Protein AF-A0A6N1CKJ4-F1 (afdb_monomer)

Secondary structure (DSSP, 8-state):
----------SSHHHHHHHHHHHHHHHHHHHHHHHHHHHHHHHHH--EEEEEEEEETTEEEEEEEE-SSS-EEEEEEEEEPPSS---EEEE-S--PPEEPTTS-EE-TT-S----GGGG--TTTT-EE-TTEEEEEEEPPS-SSTTEEEEEEEEEEEEEEEESSHHHHHHHHHHHHTTSS-SSEEEEEEEETTEEEE---SSHHHHHHHHHHH-TTS-TTTS-TT---

Structure (mmCIF, N/CA/C/O backbone):
data_AF-A0A6N1CKJ4-F1
#
_entry.id   AF-A0A6N1CKJ4-F1
#
loop_
_atom_site.group_PDB
_atom_site.id
_atom_site.type_symbol
_atom_site.label_atom_id
_atom_site.label_alt_id
_atom_site.label_comp_id
_atom_site.label_asym_id
_atom_site.label_entity_id
_atom_site.label_seq_id
_atom_site.pdbx_PDB_ins_code
_atom_site.Cartn_x
_atom_site.Cartn_y
_atom_site.Cartn_z
_atom_site.occupancy
_atom_site.B_iso_or_equiv
_atom_site.auth_seq_id
_atom_site.auth_comp_id
_atom_site.auth_asym_id
_atom_site.auth_atom_id
_atom_site.pdbx_PDB_model_num
ATOM 1 N N . MET A 1 1 ? -79.076 -30.558 52.990 1.00 37.47 1 MET A N 1
ATOM 2 C CA . MET A 1 1 ? -78.045 -31.213 52.154 1.00 37.47 1 MET A CA 1
ATOM 3 C C . MET A 1 1 ? -77.074 -30.162 51.612 1.00 37.47 1 MET A C 1
ATOM 5 O O . MET A 1 1 ? -77.525 -29.159 51.093 1.00 37.47 1 MET A O 1
ATOM 9 N N . ARG A 1 2 ? -75.771 -30.426 51.802 1.00 36.91 2 ARG A N 1
ATOM 10 C CA . ARG A 1 2 ? -74.535 -29.953 51.127 1.00 36.91 2 ARG A CA 1
ATOM 11 C C . ARG A 1 2 ? -74.278 -28.457 50.821 1.00 36.91 2 ARG A C 1
ATOM 13 O O . ARG A 1 2 ? -74.837 -27.859 49.916 1.00 36.91 2 ARG A O 1
ATOM 20 N N . LYS A 1 3 ? -73.249 -27.963 51.531 1.00 43.78 3 LYS A N 1
ATOM 21 C CA . LYS A 1 3 ? -72.371 -26.809 51.266 1.00 43.78 3 LYS A CA 1
ATOM 22 C C . LYS A 1 3 ? -71.756 -26.844 49.856 1.00 43.78 3 LYS A C 1
ATOM 24 O O . LYS A 1 3 ? -71.339 -27.909 49.408 1.00 43.78 3 LYS A O 1
ATOM 29 N N . GLY A 1 4 ? -71.554 -25.672 49.251 1.00 36.12 4 GLY A N 1
ATOM 30 C CA . GLY A 1 4 ? -70.719 -25.484 48.059 1.00 36.12 4 GLY A CA 1
ATOM 31 C C . GLY A 1 4 ? -69.924 -24.181 48.135 1.00 36.12 4 GLY A C 1
ATOM 32 O O . GLY A 1 4 ? -70.404 -23.128 47.740 1.00 36.12 4 GLY A O 1
ATOM 33 N N . VAL A 1 5 ? -68.711 -24.258 48.685 1.00 44.34 5 VAL A N 1
ATOM 34 C CA . VAL A 1 5 ? -67.734 -23.163 48.779 1.00 44.34 5 VAL A CA 1
ATOM 35 C C . VAL A 1 5 ? -67.010 -23.032 47.436 1.00 44.34 5 VAL A C 1
ATOM 37 O O . VAL A 1 5 ? -66.268 -23.935 47.055 1.00 44.34 5 VAL A O 1
ATOM 40 N N . PHE A 1 6 ? -67.175 -21.909 46.731 1.00 37.00 6 PHE A N 1
ATOM 41 C CA . PHE A 1 6 ? -66.395 -21.601 45.527 1.00 37.00 6 PHE A CA 1
ATOM 42 C C . PHE A 1 6 ? -65.098 -20.878 45.919 1.00 37.00 6 PHE A C 1
ATOM 44 O O . PHE A 1 6 ? -65.078 -19.687 46.229 1.00 37.00 6 PHE A O 1
ATOM 51 N N . LYS A 1 7 ? -63.991 -21.627 45.957 1.00 40.41 7 LYS A N 1
ATOM 52 C CA . LYS A 1 7 ? -62.656 -21.131 46.315 1.00 40.41 7 LYS A CA 1
ATOM 53 C C . LYS A 1 7 ? -61.960 -20.573 45.065 1.00 40.41 7 LYS A C 1
ATOM 55 O O . LYS A 1 7 ? -61.624 -21.316 44.147 1.00 40.41 7 LYS A O 1
ATOM 60 N N . LYS A 1 8 ? -61.725 -19.258 45.049 1.00 43.59 8 LYS A N 1
ATOM 61 C CA . LYS A 1 8 ? -60.944 -18.516 44.040 1.00 43.59 8 LYS A CA 1
ATOM 62 C C . LYS A 1 8 ? -59.533 -19.125 43.905 1.00 43.59 8 LYS A C 1
ATOM 64 O O . LYS A 1 8 ? -58.724 -19.016 44.824 1.00 43.59 8 LYS A O 1
ATOM 69 N N . ARG A 1 9 ? -59.204 -19.743 42.762 1.00 42.69 9 ARG A N 1
ATOM 70 C CA . ARG A 1 9 ? -57.815 -20.070 42.369 1.00 42.69 9 ARG A CA 1
ATOM 71 C C . ARG A 1 9 ? -57.196 -18.856 41.665 1.00 42.69 9 ARG A C 1
ATOM 73 O O . ARG A 1 9 ? -57.128 -18.801 40.444 1.00 42.69 9 ARG A O 1
ATOM 80 N N . GLN A 1 10 ? -56.741 -17.872 42.436 1.00 47.56 10 GLN A N 1
ATOM 81 C CA . GLN A 1 10 ? -55.791 -16.855 41.970 1.00 47.56 10 GLN A CA 1
ATOM 82 C C . GLN A 1 10 ? -54.445 -17.159 42.631 1.00 47.56 10 GLN A C 1
ATOM 84 O O . GLN A 1 10 ? -54.348 -17.110 43.852 1.00 47.56 10 GLN A O 1
ATOM 89 N N . GLY A 1 11 ? -53.418 -17.528 41.857 1.00 43.72 11 GLY A N 1
ATOM 90 C CA . GLY A 1 11 ? -52.086 -17.728 42.449 1.00 43.72 11 GLY A CA 1
ATOM 91 C C . GLY A 1 11 ? -50.998 -18.426 41.630 1.00 43.72 11 GLY A C 1
ATOM 92 O O . GLY A 1 11 ? -49.892 -18.552 42.143 1.00 43.72 11 GLY A O 1
ATOM 93 N N . VAL A 1 12 ? -51.243 -18.882 40.393 1.00 44.25 12 VAL A N 1
ATOM 94 C CA . VAL A 1 12 ? -50.223 -19.669 39.651 1.00 44.25 12 VAL A CA 1
ATOM 95 C C . VAL A 1 12 ? -49.695 -18.974 38.387 1.00 44.25 12 VAL A C 1
ATOM 97 O O . VAL A 1 12 ? -48.539 -19.171 38.019 1.00 44.25 12 VAL A O 1
ATOM 100 N N . VAL A 1 13 ? -50.466 -18.078 37.764 1.00 43.19 13 VAL A N 1
ATOM 101 C CA . VAL A 1 13 ? -50.099 -17.481 36.461 1.00 43.19 13 VAL A CA 1
ATOM 102 C C . VAL A 1 13 ? -49.038 -16.367 36.576 1.00 43.19 13 VAL A C 1
ATOM 104 O O . VAL A 1 13 ? -48.300 -16.104 35.629 1.00 43.19 13 VAL A O 1
ATOM 107 N N . THR A 1 14 ? -48.869 -15.747 37.746 1.00 45.84 14 THR A N 1
ATOM 108 C CA . THR A 1 14 ? -47.942 -14.614 37.940 1.00 45.84 14 THR A CA 1
ATOM 109 C C . THR A 1 14 ? -46.479 -15.022 38.153 1.00 45.84 14 THR A C 1
ATOM 111 O O . THR A 1 14 ? -45.582 -14.278 37.765 1.00 45.84 14 THR A O 1
ATOM 114 N N . LYS A 1 15 ? -46.189 -16.213 38.704 1.00 40.50 15 LYS A N 1
ATOM 115 C CA . LYS A 1 15 ? -44.798 -16.643 38.984 1.00 40.50 15 LYS A CA 1
ATOM 116 C C . LYS A 1 15 ? -44.013 -17.087 37.741 1.00 40.50 15 LYS A C 1
ATOM 118 O O . LYS A 1 15 ? -42.789 -16.975 37.734 1.00 40.50 15 LYS A O 1
ATOM 123 N N . TRP A 1 16 ? -44.690 -17.558 36.692 1.00 41.09 16 TRP A N 1
ATOM 124 C CA . TRP A 1 16 ? -44.038 -18.042 35.466 1.00 41.09 16 TRP A CA 1
ATOM 125 C C . TRP A 1 16 ? -43.609 -16.902 34.530 1.00 41.09 16 TRP A C 1
ATOM 127 O O . TRP A 1 16 ? -42.497 -16.938 34.006 1.00 41.09 16 TRP A O 1
ATOM 137 N N . LYS A 1 17 ? -44.408 -15.827 34.419 1.00 43.66 17 LYS A N 1
ATOM 138 C CA . LYS A 1 17 ? -44.020 -14.610 33.676 1.00 43.66 17 LYS A CA 1
ATOM 139 C C . LYS A 1 17 ? -42.787 -13.913 34.275 1.00 43.66 17 LYS A C 1
ATOM 141 O O . LYS A 1 17 ? -41.941 -13.432 33.527 1.00 43.66 17 LYS A O 1
ATOM 146 N N . LEU A 1 18 ? -42.633 -13.919 35.605 1.00 50.47 18 LEU A N 1
ATOM 147 C CA . LEU A 1 18 ? -41.473 -13.317 36.282 1.00 50.47 18 LEU A CA 1
ATOM 148 C C . LEU A 1 18 ? -40.161 -14.104 36.101 1.00 50.47 18 LEU A C 1
ATOM 150 O O . LEU A 1 18 ? -39.091 -13.497 36.071 1.00 50.47 18 LEU A O 1
ATOM 154 N N . ARG A 1 19 ? -40.213 -15.440 35.986 1.00 51.75 19 ARG A N 1
ATOM 155 C CA . ARG A 1 19 ? -39.011 -16.268 35.761 1.00 51.75 19 ARG A CA 1
ATOM 156 C C . ARG A 1 19 ? -38.535 -16.224 34.309 1.00 51.75 19 ARG A C 1
ATOM 158 O O . ARG A 1 19 ? -37.336 -16.094 34.091 1.00 51.75 19 ARG A O 1
ATOM 165 N N . GLY A 1 20 ? -39.458 -16.252 33.343 1.00 51.66 20 GLY A N 1
ATOM 166 C CA . GLY A 1 20 ? -39.127 -16.111 31.920 1.00 51.66 20 GLY A CA 1
ATOM 167 C C . GLY A 1 20 ? -38.495 -14.755 31.591 1.00 51.66 20 GLY A C 1
ATOM 168 O O . GLY A 1 20 ? -37.482 -14.709 30.905 1.00 51.66 20 GLY A O 1
ATOM 169 N N . GLY A 1 21 ? -39.016 -13.664 32.167 1.00 57.31 21 GLY A N 1
ATOM 170 C CA . GLY A 1 21 ? -38.441 -12.323 31.999 1.00 57.31 21 GLY A CA 1
ATOM 171 C C . GLY A 1 21 ? -37.043 -12.158 32.612 1.00 57.31 21 GLY A C 1
ATOM 172 O O . GLY A 1 21 ? -36.205 -11.475 32.034 1.00 57.31 21 GLY A O 1
ATOM 173 N N . ARG A 1 22 ? -36.750 -12.823 33.742 1.00 57.31 22 ARG A N 1
ATOM 174 C CA . ARG A 1 22 ? -35.401 -12.826 34.345 1.00 57.31 22 ARG A CA 1
ATOM 175 C C . ARG A 1 22 ? -34.388 -13.631 33.531 1.00 57.31 22 ARG A C 1
ATOM 177 O O . ARG A 1 22 ? -33.252 -13.192 33.407 1.00 57.31 22 ARG A O 1
ATOM 184 N N . LEU A 1 23 ? -34.790 -14.773 32.967 1.00 59.69 23 LEU A N 1
ATOM 185 C CA . LEU A 1 23 ? -33.932 -15.557 32.070 1.00 59.69 23 LEU A CA 1
ATOM 186 C C . LEU A 1 23 ? -33.667 -14.821 30.751 1.00 59.69 23 LEU A C 1
ATOM 188 O O . LEU A 1 23 ? -32.524 -14.776 30.313 1.00 59.69 23 LEU A O 1
ATOM 192 N N . LEU A 1 24 ? -34.687 -14.187 30.160 1.00 59.34 24 LEU A N 1
ATOM 193 C CA . LEU A 1 24 ? -34.497 -13.333 28.983 1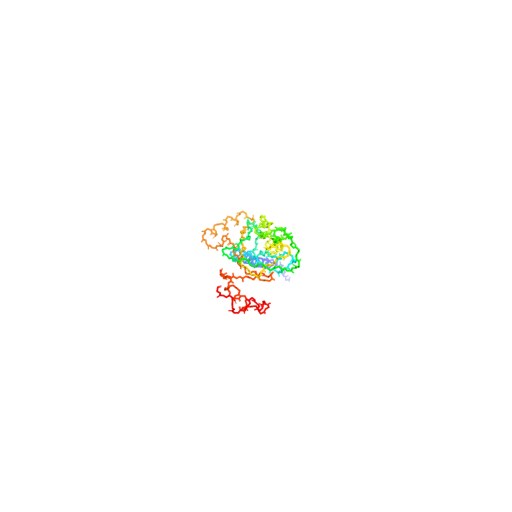.00 59.34 24 LEU A CA 1
ATOM 194 C C . LEU A 1 24 ? -33.577 -12.148 29.297 1.00 59.34 24 LEU A C 1
ATOM 196 O O . LEU A 1 24 ? -32.674 -11.860 28.524 1.00 59.34 24 LEU A O 1
ATOM 200 N N . GLY A 1 25 ? -33.771 -11.492 30.446 1.00 61.50 25 GLY A N 1
ATOM 201 C CA . GLY A 1 25 ? -32.909 -10.401 30.897 1.00 61.50 25 GLY A CA 1
ATOM 202 C C . GLY A 1 25 ? -31.451 -10.834 31.054 1.00 61.50 25 GLY A C 1
ATOM 203 O O . GLY A 1 25 ? -30.567 -10.130 30.585 1.00 61.50 25 GLY A O 1
ATOM 204 N N . LEU A 1 26 ? -31.200 -12.015 31.632 1.00 62.25 26 LEU A N 1
ATOM 205 C CA . LEU A 1 26 ? -29.854 -12.585 31.760 1.00 62.25 26 LEU A CA 1
ATOM 206 C C . LEU A 1 26 ? -29.219 -12.940 30.409 1.00 62.25 26 LEU A C 1
ATOM 208 O O . LEU A 1 26 ? -28.018 -12.749 30.247 1.00 62.25 26 LEU A O 1
ATOM 212 N N . LEU A 1 27 ? -30.000 -13.429 29.439 1.00 62.69 27 LEU A N 1
ATOM 213 C CA . LEU A 1 27 ? -29.518 -13.728 28.083 1.00 62.69 27 LEU A CA 1
ATOM 214 C C . LEU A 1 27 ? -29.211 -12.453 27.285 1.00 62.69 27 LEU A C 1
ATOM 216 O O . LEU A 1 27 ? -28.211 -12.391 26.574 1.00 62.69 27 LEU A O 1
ATOM 220 N N . ILE A 1 28 ? -30.031 -11.411 27.440 1.00 67.81 28 ILE A N 1
ATOM 221 C CA . ILE A 1 28 ? -29.801 -10.105 26.809 1.00 67.81 28 ILE A CA 1
ATOM 222 C C . ILE A 1 28 ? -28.551 -9.444 27.400 1.00 67.81 28 ILE A C 1
ATOM 224 O O . ILE A 1 28 ? -27.735 -8.909 26.652 1.00 67.81 28 ILE A O 1
ATOM 228 N N . THR A 1 29 ? -28.354 -9.509 28.722 1.00 65.25 29 THR A N 1
ATOM 229 C CA . THR A 1 29 ? -27.162 -8.929 29.356 1.00 65.25 29 THR A CA 1
ATOM 230 C C . THR A 1 29 ? -25.892 -9.706 29.024 1.00 65.25 29 THR A C 1
ATOM 232 O O . THR A 1 29 ? -24.882 -9.079 28.719 1.00 65.25 29 THR A O 1
ATOM 235 N N . THR A 1 30 ? -25.919 -11.043 28.996 1.00 72.38 30 THR A N 1
ATOM 236 C CA . THR A 1 30 ? -24.755 -11.837 28.549 1.00 72.38 30 THR A CA 1
ATOM 237 C C . THR A 1 30 ? -24.434 -11.617 27.073 1.00 72.38 30 THR A C 1
ATOM 239 O O . THR A 1 30 ? -23.262 -11.465 26.732 1.00 72.38 30 THR A O 1
ATOM 242 N N . GLY A 1 31 ? -25.446 -11.509 26.207 1.00 72.88 31 GLY A N 1
ATOM 243 C CA . GLY A 1 31 ? -25.254 -11.153 24.799 1.00 72.88 31 GLY A CA 1
ATOM 244 C C . GLY A 1 31 ? -24.643 -9.760 24.616 1.00 72.88 31 GLY A C 1
ATOM 245 O O . GLY A 1 31 ? -23.691 -9.599 23.853 1.00 72.88 31 GLY A O 1
ATOM 246 N N . ALA A 1 32 ? -25.127 -8.762 25.362 1.00 76.75 32 ALA A N 1
ATOM 247 C CA . ALA A 1 32 ? -24.589 -7.403 25.329 1.00 76.75 32 ALA A CA 1
ATOM 248 C C . ALA A 1 32 ? -23.134 -7.342 25.822 1.00 76.75 32 ALA A C 1
ATOM 250 O O . ALA A 1 32 ? -22.297 -6.708 25.183 1.00 76.75 32 ALA A O 1
ATOM 251 N N . ILE A 1 33 ? -22.806 -8.044 26.912 1.00 79.31 33 ILE A N 1
ATOM 252 C CA . ILE A 1 33 ? -21.430 -8.133 27.426 1.00 79.31 33 ILE A CA 1
ATOM 253 C C . ILE A 1 33 ? -20.515 -8.801 26.396 1.00 79.31 33 ILE A C 1
ATOM 255 O O . ILE A 1 33 ? -19.431 -8.288 26.122 1.00 79.31 33 ILE A O 1
ATOM 259 N N . GLY A 1 34 ? -20.958 -9.904 25.785 1.00 78.12 34 GLY A N 1
ATOM 260 C CA . GLY A 1 34 ? -20.204 -10.586 24.733 1.00 78.12 34 GLY A CA 1
ATOM 261 C C . GLY A 1 34 ? -19.934 -9.682 23.529 1.00 78.12 34 GLY A C 1
ATOM 262 O O . GLY A 1 34 ? -18.811 -9.636 23.032 1.00 78.12 34 GLY A O 1
ATOM 263 N N . PHE A 1 35 ? -20.928 -8.900 23.101 1.00 79.94 35 PHE A N 1
ATOM 264 C CA . PHE A 1 35 ? -20.774 -7.935 22.013 1.00 79.94 35 PHE A CA 1
ATOM 265 C C . PHE A 1 35 ? -19.780 -6.815 22.351 1.00 79.94 35 PHE A C 1
ATOM 267 O O . PHE A 1 35 ? -18.931 -6.475 21.523 1.00 79.94 35 PHE A O 1
AT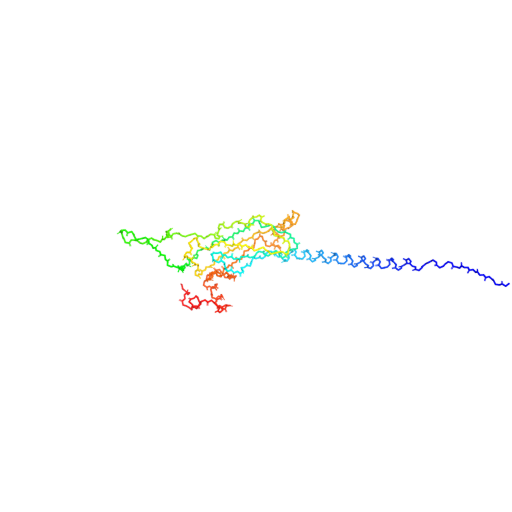OM 274 N N . ILE A 1 36 ? -19.849 -6.264 23.567 1.00 82.38 36 ILE A N 1
ATOM 275 C CA . ILE A 1 36 ? -18.912 -5.234 24.039 1.00 82.38 36 ILE A CA 1
ATOM 276 C C . ILE A 1 36 ? -17.489 -5.799 24.081 1.00 82.38 36 ILE A C 1
ATOM 278 O O . ILE A 1 36 ? -16.574 -5.183 23.538 1.00 82.38 36 ILE A O 1
ATOM 282 N N . ALA A 1 37 ? -17.306 -6.991 24.656 1.00 81.00 37 ALA A N 1
ATOM 283 C CA . ALA A 1 37 ? -16.004 -7.646 24.741 1.00 81.00 37 ALA A CA 1
ATOM 284 C C . ALA A 1 37 ? -15.417 -7.935 23.350 1.00 81.00 37 ALA A C 1
ATOM 286 O O . ALA A 1 37 ? -14.258 -7.616 23.091 1.00 81.00 37 ALA A O 1
ATOM 287 N N . ALA A 1 38 ? -16.223 -8.468 22.427 1.00 82.31 38 ALA A N 1
ATOM 288 C CA . ALA A 1 38 ? -15.796 -8.736 21.056 1.00 82.31 38 ALA A CA 1
ATOM 289 C C . ALA A 1 38 ? -15.437 -7.451 20.293 1.00 82.31 38 ALA A C 1
ATOM 291 O O . ALA A 1 38 ? -14.483 -7.440 19.517 1.00 82.31 38 ALA A O 1
ATOM 292 N N . SER A 1 39 ? -16.172 -6.360 20.522 1.00 82.81 39 SER A N 1
ATOM 293 C CA . SER A 1 39 ? -15.895 -5.062 19.897 1.00 82.81 39 SER A CA 1
ATOM 294 C C . SER A 1 39 ? -14.615 -4.433 20.447 1.00 82.81 39 SER A C 1
ATOM 296 O O . SER A 1 39 ? -13.793 -3.951 19.674 1.00 82.81 39 SER A O 1
ATOM 298 N N . ALA A 1 40 ? -14.396 -4.498 21.762 1.00 84.19 40 ALA A N 1
ATOM 299 C CA . ALA A 1 40 ? -13.161 -4.033 22.389 1.00 84.19 40 ALA A CA 1
ATOM 300 C C . ALA A 1 40 ? -11.945 -4.839 21.906 1.00 84.19 40 ALA A C 1
ATOM 302 O O . ALA A 1 40 ? -10.938 -4.260 21.507 1.00 84.19 40 ALA A O 1
ATOM 303 N N . TYR A 1 41 ? -12.060 -6.170 21.859 1.00 83.38 41 TYR A N 1
ATOM 304 C CA . TYR A 1 41 ? -11.019 -7.034 21.305 1.00 83.38 41 TYR A CA 1
ATOM 305 C C . TYR A 1 41 ? -10.749 -6.718 19.830 1.00 83.38 41 TYR A C 1
ATOM 307 O O . TYR A 1 41 ? -9.601 -6.555 19.428 1.00 83.38 41 TYR A O 1
ATOM 315 N N . GLY A 1 42 ? -11.806 -6.571 19.026 1.00 81.56 42 GLY A N 1
ATOM 316 C CA . GLY A 1 42 ? -11.694 -6.230 17.611 1.00 81.56 42 GLY A CA 1
ATOM 317 C C . GLY A 1 42 ? -11.035 -4.873 17.373 1.00 81.56 42 GLY A C 1
ATOM 318 O O . GLY A 1 42 ? -10.284 -4.736 16.420 1.00 81.56 42 GLY A O 1
ATOM 319 N N . PHE A 1 43 ? -11.274 -3.887 18.235 1.00 83.69 43 PHE A N 1
ATOM 320 C CA . PHE A 1 43 ? -10.604 -2.588 18.166 1.00 83.69 43 PHE A CA 1
ATOM 321 C C . PHE A 1 43 ? -9.104 -2.676 18.487 1.00 83.69 43 PHE A C 1
ATOM 323 O O . PHE A 1 43 ? -8.303 -1.974 17.876 1.00 83.69 43 PHE A O 1
ATOM 330 N N . LEU A 1 44 ? -8.719 -3.535 19.434 1.00 80.94 44 LEU A N 1
ATOM 331 C CA . LEU A 1 44 ? -7.322 -3.690 19.843 1.00 80.94 44 LEU A CA 1
ATOM 332 C C . LEU A 1 44 ? -6.504 -4.530 18.859 1.00 80.94 44 LEU A C 1
ATOM 334 O O . LEU A 1 44 ? -5.368 -4.176 18.565 1.00 80.94 44 LEU A O 1
ATOM 338 N N . VAL A 1 45 ? -7.068 -5.640 18.377 1.00 81.94 45 VAL A N 1
ATOM 339 C CA . VAL A 1 45 ? -6.322 -6.647 17.606 1.00 81.94 45 VAL A CA 1
ATOM 340 C C . VAL A 1 45 ? -6.434 -6.442 16.104 1.00 81.94 45 VAL A C 1
ATOM 342 O O . VAL A 1 45 ? -5.474 -6.706 15.386 1.00 81.94 45 VAL A O 1
ATOM 345 N N . LYS A 1 46 ? -7.596 -6.007 15.609 1.00 83.50 46 LYS A N 1
ATOM 346 C CA . LYS A 1 46 ? -7.767 -5.779 14.174 1.00 83.50 46 LYS A CA 1
ATOM 347 C C . LYS A 1 46 ? -7.248 -4.404 13.796 1.00 83.50 46 LYS A C 1
ATOM 349 O O . LYS A 1 46 ? -7.249 -3.468 14.601 1.00 83.50 46 LYS A O 1
ATOM 354 N N . ASP A 1 47 ? -6.853 -4.281 12.541 1.00 86.12 47 ASP A N 1
ATOM 355 C CA . ASP A 1 47 ? -6.361 -3.025 12.006 1.00 86.12 47 ASP A CA 1
ATOM 356 C C . ASP A 1 47 ? -6.841 -2.804 10.573 1.00 86.12 47 ASP A C 1
ATOM 358 O O . ASP A 1 47 ? -7.594 -3.602 10.009 1.00 86.12 47 ASP A O 1
ATOM 362 N N . VAL A 1 48 ? -6.437 -1.674 10.013 1.00 91.38 48 VAL A N 1
ATOM 363 C CA . VAL A 1 48 ? -6.599 -1.379 8.600 1.00 91.38 48 VAL A CA 1
ATOM 364 C C . VAL A 1 48 ? -5.463 -2.040 7.823 1.00 91.38 48 VAL A C 1
ATOM 366 O O . VAL A 1 48 ? -4.294 -1.757 8.092 1.00 91.38 48 VAL A O 1
ATOM 369 N N . SER A 1 49 ? -5.792 -2.890 6.851 1.00 93.19 49 SER A N 1
ATOM 370 C CA . SER A 1 49 ? -4.826 -3.520 5.943 1.00 93.19 49 SER A CA 1
ATOM 371 C C . SER A 1 49 ? -4.824 -2.849 4.569 1.00 93.19 49 SER A C 1
ATOM 373 O O . SER A 1 49 ? -5.811 -2.230 4.158 1.00 93.19 49 SER A O 1
ATOM 375 N N . LEU A 1 50 ? -3.705 -2.974 3.857 1.00 95.19 50 LEU A N 1
ATOM 376 C CA . LEU A 1 50 ? -3.540 -2.518 2.483 1.00 95.19 50 LEU A CA 1
ATOM 377 C C . LEU A 1 50 ? -3.183 -3.712 1.603 1.00 95.19 50 LEU A C 1
ATOM 379 O O . LEU A 1 50 ? -2.123 -4.302 1.769 1.00 95.19 50 LEU A O 1
ATOM 383 N N . ASP A 1 51 ? -4.030 -3.991 0.620 1.00 94.88 51 ASP A N 1
ATOM 384 C CA . ASP A 1 51 ? -3.872 -5.123 -0.282 1.00 94.88 51 ASP A CA 1
ATOM 385 C C . ASP A 1 51 ? -3.699 -4.639 -1.725 1.00 94.88 51 ASP A C 1
ATOM 387 O O . ASP A 1 51 ? -4.472 -3.814 -2.231 1.00 94.88 51 ASP A O 1
ATOM 391 N N . PHE A 1 52 ? -2.708 -5.188 -2.425 1.00 94.62 52 PHE A N 1
ATOM 392 C CA . PHE A 1 52 ? -2.617 -5.058 -3.876 1.00 94.62 52 PHE A CA 1
ATOM 393 C C . PHE A 1 52 ? -3.566 -6.057 -4.546 1.00 94.62 52 PHE A C 1
ATOM 395 O O . PHE A 1 52 ? -3.507 -7.255 -4.283 1.00 94.62 52 PHE A O 1
ATOM 402 N N . ILE A 1 53 ? -4.436 -5.571 -5.435 1.00 95.44 53 ILE A N 1
ATOM 403 C CA . ILE A 1 53 ? -5.443 -6.411 -6.096 1.00 95.44 53 ILE A CA 1
ATOM 404 C C . ILE A 1 53 ? -4.983 -6.845 -7.485 1.00 95.44 53 ILE A C 1
ATOM 406 O O . ILE A 1 53 ? -5.066 -8.022 -7.821 1.00 95.44 53 ILE A O 1
ATOM 410 N N . ARG A 1 54 ? -4.589 -5.883 -8.331 1.00 93.69 54 ARG A N 1
ATOM 411 C CA . ARG A 1 54 ? -4.146 -6.137 -9.712 1.00 93.69 54 ARG A CA 1
ATOM 412 C C . ARG A 1 54 ? -3.551 -4.890 -10.371 1.00 93.69 54 ARG A C 1
ATOM 414 O O . ARG A 1 54 ? -3.934 -3.771 -10.006 1.00 93.69 54 ARG A O 1
ATOM 421 N N . PRO A 1 55 ? -2.728 -5.052 -11.421 1.00 91.19 55 PRO A N 1
ATOM 422 C CA . PRO A 1 55 ? -2.426 -3.952 -12.330 1.00 91.19 55 PRO A CA 1
ATOM 423 C C . PRO A 1 55 ? -3.680 -3.538 -13.122 1.00 91.19 55 PRO A C 1
ATOM 425 O O . PRO A 1 55 ? -4.557 -4.356 -13.415 1.00 91.19 55 PRO A O 1
ATOM 428 N N . TYR A 1 56 ? -3.787 -2.256 -13.474 1.00 89.31 56 TYR A N 1
ATOM 429 C CA . TYR A 1 56 ? -4.883 -1.706 -14.275 1.00 89.31 56 TYR A CA 1
ATOM 430 C C . TYR A 1 56 ? -4.374 -0.624 -15.231 1.00 89.31 56 TYR A C 1
ATOM 432 O O . TYR A 1 56 ? -4.317 0.566 -14.907 1.00 89.31 56 TYR A O 1
ATOM 440 N N . GLY A 1 57 ? -3.999 -1.046 -16.440 1.00 85.62 57 GLY A N 1
ATOM 441 C CA . GLY A 1 57 ? -3.352 -0.169 -17.413 1.00 85.62 57 GLY A CA 1
ATOM 442 C C . GLY A 1 57 ? -2.041 0.375 -16.845 1.00 85.62 57 GLY A C 1
ATOM 443 O O . GLY A 1 57 ? -1.145 -0.395 -16.519 1.00 85.62 57 GLY A O 1
ATOM 444 N N . ARG A 1 58 ? -1.945 1.702 -16.702 1.00 83.69 58 ARG A N 1
ATOM 445 C CA . ARG A 1 58 ? -0.798 2.379 -16.070 1.00 83.69 58 ARG A CA 1
ATOM 446 C C . ARG A 1 58 ? -0.934 2.556 -14.555 1.00 83.69 58 ARG A C 1
ATOM 448 O O . ARG A 1 58 ? 0.001 3.017 -13.918 1.00 83.69 58 ARG A O 1
ATOM 455 N N . TYR A 1 59 ? -2.090 2.242 -13.988 1.00 91.62 59 TYR A N 1
ATOM 456 C CA . TYR A 1 59 ? -2.361 2.383 -12.561 1.00 91.62 59 TYR A CA 1
ATOM 457 C C . TYR A 1 59 ? -2.327 1.019 -11.881 1.00 91.62 59 TYR A C 1
ATOM 459 O O . TYR A 1 59 ? -2.355 -0.027 -12.532 1.00 91.62 59 TYR A O 1
ATOM 467 N N . TYR A 1 60 ? -2.356 1.032 -10.556 1.00 93.81 60 TYR A N 1
ATOM 468 C CA . TYR A 1 60 ? -2.506 -0.172 -9.749 1.00 93.81 60 TYR A CA 1
ATOM 469 C C . TYR A 1 60 ? -3.784 -0.077 -8.928 1.00 93.81 60 TYR A C 1
ATOM 471 O O . TYR A 1 60 ? -4.104 0.983 -8.392 1.00 93.81 60 TYR A O 1
ATOM 479 N N . ILE A 1 61 ? -4.535 -1.171 -8.837 1.00 96.56 61 ILE A N 1
ATOM 480 C CA . ILE A 1 61 ? -5.709 -1.220 -7.969 1.00 96.56 61 ILE A CA 1
ATOM 481 C C . ILE A 1 61 ? -5.270 -1.743 -6.616 1.00 96.56 61 ILE A C 1
ATOM 483 O O . ILE A 1 61 ? -4.874 -2.903 -6.494 1.00 96.56 61 ILE A O 1
ATOM 487 N N . PHE A 1 62 ? -5.393 -0.881 -5.620 1.00 96.88 62 PHE A N 1
ATOM 488 C CA . PHE A 1 62 ? -5.204 -1.223 -4.223 1.00 96.88 62 PHE A CA 1
ATOM 489 C C . PHE A 1 62 ? -6.542 -1.208 -3.500 1.00 96.88 62 PHE A C 1
ATOM 491 O O . PHE A 1 62 ? -7.507 -0.565 -3.933 1.00 96.88 62 PHE A O 1
ATOM 498 N N . GLN A 1 63 ? -6.595 -1.935 -2.397 1.00 96.56 63 GLN A N 1
ATOM 499 C CA . GLN A 1 63 ? -7.727 -1.963 -1.498 1.00 96.56 63 GLN A CA 1
ATOM 500 C C . GLN A 1 63 ? -7.243 -1.701 -0.084 1.00 96.56 63 GLN A C 1
ATOM 502 O O . GLN A 1 63 ? -6.331 -2.359 0.397 1.00 96.56 63 GLN A O 1
ATOM 507 N N . LEU A 1 64 ? -7.878 -0.743 0.573 1.00 95.62 64 LEU A N 1
ATOM 508 C CA . LEU A 1 64 ? -7.668 -0.483 1.981 1.00 95.62 64 LEU A CA 1
ATOM 509 C C . LEU A 1 64 ? -8.861 -1.063 2.749 1.00 95.62 64 LEU A C 1
ATOM 511 O O . LEU A 1 64 ? -10.003 -0.654 2.514 1.00 95.62 64 LEU A O 1
ATOM 515 N N . SER A 1 65 ? -8.617 -2.048 3.606 1.00 95.94 65 SER A N 1
ATOM 516 C CA . SER A 1 65 ? -9.659 -2.818 4.290 1.00 95.94 65 SER A CA 1
ATOM 517 C C . SER A 1 65 ? -9.676 -2.450 5.771 1.00 95.94 65 SER A C 1
ATOM 519 O O . SER A 1 65 ? -8.696 -2.663 6.474 1.00 95.94 65 SER A O 1
ATOM 521 N N . ASN A 1 66 ? -10.779 -1.883 6.263 1.00 95.19 66 ASN A N 1
ATOM 522 C CA . ASN A 1 66 ? -10.965 -1.595 7.682 1.00 95.19 66 ASN A CA 1
ATOM 523 C C . ASN A 1 66 ? -11.669 -2.773 8.355 1.00 95.19 66 ASN A C 1
ATOM 525 O O . ASN A 1 66 ? -12.892 -2.885 8.300 1.00 95.19 66 ASN A O 1
ATOM 529 N N . GLU A 1 67 ? -10.914 -3.638 9.028 1.00 92.62 67 GLU A N 1
ATOM 530 C CA . GLU A 1 67 ? -11.492 -4.775 9.750 1.00 92.62 67 GLU A CA 1
ATOM 531 C C . GLU A 1 67 ? -11.968 -4.429 11.169 1.00 92.62 67 GLU A C 1
ATOM 533 O O . GLU A 1 67 ? -12.601 -5.252 11.847 1.00 92.62 67 GLU A O 1
ATOM 538 N N . THR A 1 68 ? -11.665 -3.215 11.632 1.00 91.25 68 THR A N 1
ATOM 539 C CA . THR A 1 68 ? -12.028 -2.753 12.969 1.00 91.25 68 THR A CA 1
ATOM 540 C C . THR A 1 68 ? -13.544 -2.528 13.068 1.00 91.25 68 THR A C 1
ATOM 542 O O . THR A 1 68 ? -14.225 -2.292 12.064 1.00 91.25 68 THR A O 1
ATOM 545 N N . PRO A 1 69 ? -14.130 -2.617 14.276 1.00 90.75 69 PRO A N 1
ATOM 546 C CA . PRO A 1 69 ? -15.561 -2.395 14.472 1.00 90.75 69 PRO A CA 1
ATOM 547 C C . PRO A 1 69 ? -15.952 -0.909 14.465 1.00 90.75 69 PRO A C 1
ATOM 549 O O . PRO A 1 69 ? -17.089 -0.595 14.808 1.00 90.75 69 PRO A O 1
ATOM 552 N N . VAL A 1 70 ? -15.034 -0.004 14.119 1.00 92.50 70 VAL A N 1
ATOM 553 C CA . VAL A 1 70 ? -15.244 1.445 14.168 1.00 92.50 70 VAL A CA 1
ATOM 554 C C . VAL A 1 70 ? -14.775 2.103 12.880 1.00 92.50 70 VAL A C 1
ATOM 556 O O . VAL A 1 70 ? -13.895 1.589 12.189 1.00 92.50 70 VAL A O 1
ATOM 559 N N . ASP A 1 71 ? -15.360 3.251 12.566 1.00 94.69 71 ASP A N 1
ATOM 560 C CA . ASP A 1 71 ? -14.929 4.043 11.422 1.00 94.69 71 ASP A CA 1
ATOM 561 C C . ASP A 1 71 ? -13.538 4.627 11.688 1.00 94.69 71 ASP A C 1
ATOM 563 O O . ASP A 1 71 ? -13.233 5.094 12.793 1.00 94.69 71 ASP A O 1
ATOM 567 N N . GLN A 1 72 ? -12.697 4.589 10.662 1.00 94.38 72 GLN A N 1
ATOM 568 C CA . GLN A 1 72 ? -11.320 5.065 10.697 1.00 94.38 72 GLN A CA 1
ATOM 569 C C . GLN A 1 72 ? -11.157 6.184 9.672 1.00 94.38 72 GLN A C 1
ATOM 571 O O . GLN A 1 72 ? -11.675 6.097 8.564 1.00 94.38 72 GLN A O 1
ATOM 576 N N . ARG A 1 73 ? -10.399 7.220 10.004 1.00 95.19 73 ARG A N 1
ATOM 577 C CA . ARG A 1 73 ? -9.963 8.259 9.075 1.00 95.19 73 ARG A CA 1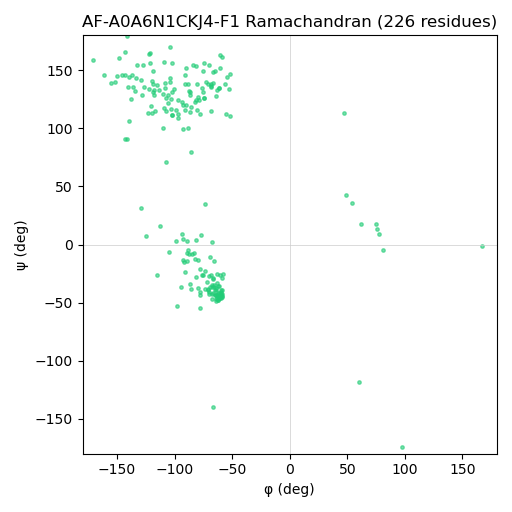
ATOM 578 C C . ARG A 1 73 ? -8.490 8.055 8.752 1.00 95.19 73 ARG A C 1
ATOM 580 O O . ARG A 1 73 ? -7.660 7.987 9.658 1.00 95.19 73 ARG A O 1
ATOM 587 N N . VAL A 1 74 ? -8.160 8.018 7.467 1.00 95.31 74 VAL A N 1
ATOM 588 C CA . VAL A 1 74 ? -6.773 8.061 6.996 1.00 95.31 74 VAL A CA 1
ATOM 589 C C . VAL A 1 74 ? -6.217 9.448 7.306 1.00 95.31 74 VAL A C 1
ATOM 591 O O . VAL A 1 74 ? -6.713 10.456 6.815 1.00 95.31 74 VAL A O 1
ATOM 594 N N . SER A 1 75 ? -5.228 9.506 8.185 1.00 93.56 75 SER A N 1
ATOM 595 C CA . SER A 1 75 ? -4.541 10.739 8.575 1.00 93.56 75 SER A CA 1
ATOM 596 C C . SER A 1 75 ? -3.406 11.070 7.614 1.00 93.56 75 SER A C 1
ATOM 598 O O . SER A 1 75 ? -3.192 12.239 7.312 1.00 93.56 75 SER A O 1
ATOM 600 N N . SER A 1 76 ? -2.689 10.048 7.143 1.00 94.94 76 SER A N 1
ATOM 601 C CA . SER A 1 76 ? -1.661 10.191 6.118 1.00 94.94 76 SER A CA 1
ATOM 602 C C . SER A 1 76 ? -1.551 8.912 5.290 1.00 94.94 76 SER A C 1
ATOM 604 O O . SER A 1 76 ? -1.720 7.810 5.816 1.00 94.94 76 SER A O 1
ATOM 606 N N . PHE A 1 77 ? -1.267 9.053 4.003 1.00 95.62 77 PHE A N 1
ATOM 607 C CA . PHE A 1 77 ? -0.922 7.971 3.098 1.00 95.62 77 PHE A CA 1
ATOM 608 C C . PHE A 1 77 ? 0.238 8.424 2.216 1.00 95.62 77 PHE A C 1
ATOM 610 O O . PHE A 1 77 ? 0.176 9.471 1.576 1.00 95.62 77 PHE A O 1
ATOM 617 N N . LYS A 1 78 ? 1.325 7.655 2.202 1.00 95.00 78 LYS A N 1
ATOM 618 C CA . LYS A 1 78 ? 2.555 8.007 1.492 1.00 95.00 78 LYS A CA 1
ATOM 619 C C . LYS A 1 78 ? 3.164 6.783 0.840 1.00 95.00 78 LYS A C 1
ATOM 621 O O . LYS A 1 78 ? 3.317 5.741 1.475 1.00 95.00 78 LYS A O 1
ATOM 626 N N . VAL A 1 79 ? 3.596 6.943 -0.404 1.00 93.25 79 VAL A N 1
ATOM 627 C CA . VAL A 1 79 ? 4.518 6.002 -1.039 1.00 93.25 79 VAL A CA 1
ATOM 628 C C . VAL A 1 79 ? 5.914 6.573 -0.888 1.00 93.25 79 VAL A C 1
ATOM 630 O O . VAL A 1 79 ? 6.241 7.623 -1.436 1.00 93.25 79 VAL A O 1
ATOM 633 N N . ILE A 1 80 ? 6.731 5.900 -0.096 1.00 90.69 80 ILE A N 1
ATOM 634 C CA . ILE A 1 80 ? 8.107 6.292 0.154 1.00 90.69 80 ILE A CA 1
ATOM 635 C C . ILE A 1 80 ? 8.933 5.777 -1.024 1.00 90.69 80 ILE A C 1
ATOM 637 O O . ILE A 1 80 ? 8.880 4.576 -1.333 1.00 90.69 80 ILE A O 1
ATOM 641 N N . PRO A 1 81 ? 9.673 6.668 -1.709 1.00 79.69 81 PRO A N 1
ATOM 642 C CA . PRO A 1 81 ? 10.547 6.241 -2.773 1.00 79.69 81 PRO A CA 1
ATOM 643 C C . PRO A 1 81 ? 11.591 5.288 -2.196 1.00 79.69 81 PRO A C 1
ATOM 645 O O . PRO A 1 81 ? 11.968 5.391 -1.025 1.00 79.69 81 PRO A O 1
ATOM 648 N N . PRO A 1 82 ? 12.091 4.372 -3.016 1.00 70.56 82 PRO A N 1
ATOM 649 C CA . PRO A 1 82 ? 13.210 3.573 -2.592 1.00 70.56 82 PRO A CA 1
ATOM 650 C C . PRO A 1 82 ? 14.379 4.434 -2.137 1.00 70.56 82 PRO A C 1
ATOM 652 O O . PRO A 1 82 ? 14.626 5.489 -2.719 1.00 70.56 82 PRO A O 1
ATOM 655 N N . GLY A 1 83 ? 15.100 3.963 -1.121 1.00 71.62 83 GLY A N 1
ATOM 656 C CA . GLY A 1 83 ? 16.345 4.582 -0.679 1.00 71.62 83 GLY A CA 1
ATOM 657 C C . GLY A 1 83 ? 17.458 4.468 -1.741 1.00 71.62 83 GLY A C 1
ATOM 658 O O . GLY A 1 83 ? 17.200 4.595 -2.934 1.00 71.62 83 GLY A O 1
ATOM 659 N N . PRO A 1 84 ? 18.716 4.199 -1.361 1.00 67.38 84 PRO A N 1
ATOM 660 C CA . PRO A 1 84 ? 19.859 4.204 -2.282 1.00 67.38 84 PRO A CA 1
ATOM 661 C C . PRO A 1 84 ? 19.918 2.997 -3.250 1.00 67.38 84 PRO A C 1
ATOM 663 O O . PRO A 1 84 ? 21.001 2.515 -3.566 1.00 67.38 84 PRO A O 1
ATOM 666 N N . GLN A 1 85 ? 18.782 2.477 -3.723 1.00 70.19 85 GLN A N 1
ATOM 667 C CA . GLN A 1 85 ? 18.748 1.428 -4.748 1.00 70.19 85 GLN A CA 1
ATOM 668 C C . GLN A 1 85 ? 18.671 2.027 -6.156 1.00 70.19 85 GLN A C 1
ATOM 670 O O . GLN A 1 85 ? 18.011 3.040 -6.395 1.00 70.19 85 GLN A O 1
ATOM 675 N N . SER A 1 86 ? 19.299 1.352 -7.116 1.00 68.00 86 SER A N 1
ATOM 676 C CA . SER A 1 86 ? 19.116 1.637 -8.535 1.00 68.00 86 SER A CA 1
ATOM 677 C C . SER A 1 86 ? 17.752 1.119 -8.998 1.00 68.00 86 SER A C 1
ATOM 679 O O . SER A 1 86 ? 17.396 -0.041 -8.801 1.00 68.00 86 SER A O 1
ATOM 681 N N . PHE A 1 87 ? 16.959 1.998 -9.610 1.00 74.06 87 PHE A N 1
ATOM 682 C CA . PHE A 1 87 ? 15.644 1.654 -10.142 1.00 74.06 87 PHE A CA 1
ATOM 683 C C . PHE A 1 87 ? 15.773 1.372 -11.636 1.00 74.06 87 PHE A C 1
ATOM 685 O O . PHE A 1 87 ? 16.030 2.278 -12.430 1.00 74.06 87 PHE A O 1
ATOM 692 N N . ILE A 1 88 ? 15.634 0.108 -12.029 1.00 74.44 88 ILE A N 1
ATOM 693 C CA . ILE A 1 88 ? 15.775 -0.282 -13.432 1.00 74.44 88 ILE A CA 1
ATOM 694 C C . ILE A 1 88 ? 14.404 -0.202 -14.097 1.00 74.44 88 ILE A C 1
ATOM 696 O O . ILE A 1 88 ? 13.469 -0.901 -13.704 1.00 74.44 88 ILE A O 1
ATOM 700 N N . PHE A 1 89 ? 14.295 0.628 -15.131 1.00 80.12 89 PHE A N 1
ATOM 701 C CA . PHE A 1 89 ? 13.124 0.685 -15.999 1.00 80.12 89 PHE A CA 1
ATOM 702 C C . PHE A 1 89 ? 13.410 -0.004 -17.329 1.00 80.12 89 PHE A C 1
ATOM 704 O O . PHE A 1 89 ? 14.498 0.114 -17.892 1.00 80.12 89 PHE A O 1
ATOM 711 N N . ARG A 1 90 ? 12.402 -0.690 -17.860 1.00 84.81 90 ARG A N 1
ATOM 712 C CA . ARG A 1 90 ? 12.383 -1.200 -19.228 1.00 84.81 90 ARG A CA 1
ATOM 713 C C . ARG A 1 90 ? 11.488 -0.317 -20.083 1.00 84.81 90 ARG A C 1
ATOM 715 O O . ARG A 1 90 ? 10.402 0.071 -19.652 1.00 84.81 90 ARG A O 1
ATOM 722 N N . ILE A 1 91 ? 11.934 -0.057 -21.308 1.00 86.19 91 ILE A N 1
ATOM 723 C CA . ILE A 1 91 ? 11.111 0.566 -22.341 1.00 86.19 91 ILE A CA 1
ATOM 724 C C . ILE A 1 91 ? 10.195 -0.505 -22.939 1.00 86.19 91 ILE A C 1
ATOM 726 O O . ILE A 1 91 ? 10.669 -1.554 -23.370 1.00 86.19 91 ILE A O 1
ATOM 730 N N . THR A 1 92 ? 8.887 -0.270 -22.922 1.00 85.50 92 THR A N 1
ATOM 731 C CA . THR A 1 92 ? 7.877 -1.291 -23.258 1.00 85.50 92 THR A CA 1
ATOM 732 C C . THR A 1 92 ? 7.242 -1.129 -24.627 1.00 85.50 92 THR A C 1
ATOM 734 O O . THR A 1 92 ? 6.479 -1.994 -25.051 1.00 85.50 92 THR A O 1
ATOM 737 N N . ARG A 1 93 ? 7.547 -0.034 -25.319 1.00 85.94 93 ARG A N 1
ATOM 738 C CA . ARG A 1 93 ? 7.081 0.243 -26.675 1.00 85.94 93 ARG A CA 1
ATOM 739 C C . ARG A 1 93 ? 8.121 1.052 -27.431 1.00 85.94 93 ARG A C 1
ATOM 741 O O . ARG A 1 93 ? 8.938 1.730 -26.807 1.00 85.94 93 ARG A O 1
ATOM 748 N N . ASP A 1 94 ? 8.023 1.033 -28.750 1.00 87.56 94 ASP A N 1
ATOM 749 C CA . ASP A 1 94 ? 8.883 1.843 -29.600 1.00 87.56 94 ASP A CA 1
ATOM 750 C C . ASP A 1 94 ? 8.680 3.333 -29.300 1.00 87.56 94 ASP A C 1
ATOM 752 O O . ASP A 1 94 ? 7.555 3.823 -29.145 1.00 87.56 94 ASP A O 1
ATOM 756 N N . ILE A 1 95 ? 9.796 4.047 -29.183 1.00 85.38 95 ILE A N 1
ATOM 757 C CA . ILE A 1 95 ? 9.839 5.492 -28.985 1.00 85.38 95 ILE A CA 1
ATOM 758 C C . ILE A 1 95 ? 10.787 6.100 -30.006 1.00 85.38 95 ILE A C 1
ATOM 760 O O . ILE A 1 95 ? 11.842 5.543 -30.303 1.00 85.38 95 ILE A O 1
ATOM 764 N N . TYR A 1 96 ? 10.416 7.264 -30.521 1.00 83.94 96 TYR A N 1
ATOM 765 C CA . TYR A 1 96 ? 11.268 8.037 -31.410 1.00 83.94 96 TYR A CA 1
ATOM 766 C C . TYR A 1 96 ? 12.052 9.042 -30.576 1.00 83.94 96 TYR A C 1
ATOM 768 O O . TYR A 1 96 ? 11.458 9.821 -29.831 1.00 83.94 96 TYR A O 1
ATOM 776 N N . GLY A 1 97 ? 13.378 8.983 -30.663 1.00 83.00 97 GLY A N 1
ATOM 777 C CA . GLY A 1 97 ? 14.253 10.013 -30.114 1.00 83.00 97 GLY A CA 1
ATOM 778 C C . GLY A 1 97 ? 14.538 11.092 -31.151 1.00 83.00 97 GLY A C 1
ATOM 779 O O . GLY A 1 97 ? 14.545 10.812 -32.351 1.00 83.00 97 GLY A O 1
ATOM 780 N N . GLU A 1 98 ? 14.792 12.312 -30.693 1.00 83.56 98 GLU A N 1
ATOM 781 C CA . GLU A 1 98 ? 15.285 13.381 -31.558 1.00 83.56 98 GLU A CA 1
ATOM 782 C C . GLU A 1 98 ? 16.810 13.296 -31.634 1.00 83.56 98 GLU A C 1
ATOM 784 O O . GLU A 1 98 ? 17.492 13.209 -30.610 1.00 83.56 98 GLU A O 1
ATOM 789 N N . LEU A 1 99 ? 17.339 13.287 -32.857 1.00 85.31 99 LEU A N 1
ATOM 790 C CA . LEU A 1 99 ? 18.773 13.330 -33.120 1.00 85.31 99 LEU A CA 1
ATOM 791 C C . LEU A 1 99 ? 19.189 14.782 -33.315 1.00 85.31 99 LEU A C 1
ATOM 793 O O . LEU A 1 99 ? 18.715 15.457 -34.227 1.00 85.31 99 LEU A O 1
ATOM 797 N N . ASP A 1 100 ? 20.089 15.244 -32.461 1.00 83.19 100 ASP A N 1
ATOM 798 C CA . ASP A 1 100 ? 20.754 16.523 -32.629 1.00 83.19 100 ASP A CA 1
ATOM 799 C C . ASP A 1 100 ? 21.806 16.438 -33.748 1.00 83.19 100 ASP A C 1
ATOM 801 O O . ASP A 1 100 ? 22.366 15.377 -34.041 1.00 83.19 100 ASP A O 1
ATOM 805 N N . ILE A 1 101 ? 22.132 17.589 -34.329 1.00 82.25 101 ILE A N 1
ATOM 806 C CA . ILE A 1 101 ? 23.130 17.782 -35.391 1.00 82.25 101 ILE A CA 1
ATOM 807 C C . ILE A 1 101 ? 24.517 17.288 -34.934 1.00 82.25 101 ILE A C 1
ATOM 809 O O . ILE A 1 101 ? 25.335 16.853 -35.740 1.00 82.25 101 ILE A O 1
ATOM 813 N N . ASN A 1 102 ? 24.754 17.284 -33.619 1.00 85.06 102 ASN A N 1
ATOM 814 C CA . ASN A 1 102 ? 25.969 16.785 -32.974 1.00 85.06 102 ASN A CA 1
ATOM 815 C C . ASN A 1 102 ? 25.998 15.253 -32.791 1.00 85.06 102 ASN A C 1
ATOM 817 O O . ASN A 1 102 ? 26.907 14.727 -32.150 1.00 85.06 102 ASN A O 1
ATOM 821 N N . GLY A 1 103 ? 24.993 14.529 -33.292 1.00 80.38 103 GLY A N 1
ATOM 822 C CA . GLY A 1 103 ? 24.862 13.077 -33.140 1.00 80.38 103 GLY A CA 1
ATOM 823 C C . GLY A 1 103 ? 24.366 12.623 -31.763 1.00 80.38 103 GLY A C 1
ATOM 824 O O . GLY A 1 103 ? 24.374 11.426 -31.482 1.00 80.38 103 GLY A O 1
ATOM 825 N N . SER A 1 104 ? 23.933 13.548 -30.897 1.00 81.75 104 SER A N 1
ATOM 826 C CA . SER A 1 104 ? 23.319 13.195 -29.613 1.00 81.75 104 SER A CA 1
ATOM 827 C C . SER A 1 104 ? 21.847 12.822 -29.808 1.00 81.75 104 SER A C 1
ATOM 829 O O . SER A 1 104 ? 21.145 13.463 -30.583 1.00 81.75 104 SER A O 1
ATOM 831 N N . ALA A 1 105 ? 21.376 11.773 -29.134 1.00 81.50 105 ALA A N 1
ATOM 832 C CA . ALA A 1 105 ? 19.983 11.338 -29.199 1.00 81.50 105 ALA A CA 1
ATOM 833 C C . ALA A 1 105 ? 19.273 11.673 -27.885 1.00 81.50 105 ALA A C 1
ATOM 835 O O . ALA A 1 105 ? 19.733 11.279 -26.810 1.00 81.50 105 ALA A O 1
ATOM 836 N N . THR A 1 106 ? 18.146 12.378 -27.958 1.00 82.44 106 THR A N 1
ATOM 837 C CA . THR A 1 106 ? 17.316 12.696 -26.792 1.00 82.44 106 THR A CA 1
ATOM 838 C C . THR A 1 106 ? 16.022 11.893 -26.822 1.00 82.44 106 THR A C 1
ATOM 840 O O . THR A 1 106 ? 15.368 11.752 -27.853 1.00 82.44 106 THR A O 1
ATOM 843 N N . LEU A 1 107 ? 15.659 11.314 -25.676 1.00 83.94 107 LEU A N 1
ATOM 844 C CA . LEU A 1 107 ? 14.397 10.593 -25.531 1.00 83.94 107 LEU A CA 1
ATOM 845 C C . LEU A 1 107 ? 13.241 11.571 -25.267 1.00 83.94 107 LEU A C 1
ATOM 847 O O . LEU A 1 107 ? 13.472 12.622 -24.661 1.00 83.94 107 LEU A O 1
ATOM 851 N N . PRO A 1 108 ? 11.992 11.218 -25.628 1.00 81.75 108 PRO A N 1
ATOM 852 C CA . PRO A 1 108 ? 10.821 12.054 -25.386 1.00 81.75 108 PRO A CA 1
ATOM 853 C C . PRO A 1 108 ? 10.683 12.523 -23.932 1.00 81.75 108 PRO A C 1
ATOM 855 O O . PRO A 1 108 ? 10.381 11.768 -23.006 1.00 81.75 108 PRO A O 1
ATOM 858 N N . GLY A 1 109 ? 10.878 13.827 -23.749 1.00 78.81 109 GLY A N 1
ATOM 859 C CA . GLY A 1 109 ? 10.832 14.515 -22.466 1.00 78.81 109 GLY A CA 1
ATOM 860 C C . GLY A 1 109 ? 12.042 14.289 -21.552 1.00 78.81 109 GLY A C 1
ATOM 861 O O . GLY A 1 109 ? 11.968 14.619 -20.370 1.00 78.81 109 GLY A O 1
ATOM 862 N N . GLY A 1 110 ? 13.159 13.814 -22.098 1.00 79.06 110 GLY A N 1
ATOM 863 C CA . GLY A 1 110 ? 14.479 13.896 -21.481 1.00 79.06 110 GLY A CA 1
ATOM 864 C C . GLY A 1 110 ? 14.932 12.641 -20.737 1.00 79.06 110 GLY A C 1
ATOM 865 O O . GLY A 1 110 ? 14.295 11.590 -20.763 1.00 79.06 110 GLY A O 1
ATOM 866 N N . ASN A 1 111 ? 16.079 12.766 -20.070 1.00 73.44 111 ASN A N 1
ATOM 867 C CA . ASN A 1 111 ? 16.746 11.701 -19.315 1.00 73.44 111 ASN A CA 1
ATOM 868 C C . ASN A 1 111 ? 16.268 11.580 -17.856 1.00 73.44 111 ASN A C 1
ATOM 870 O O . ASN A 1 111 ? 16.643 10.631 -17.172 1.00 73.44 111 ASN A O 1
ATOM 874 N N . ILE A 1 112 ? 15.447 12.521 -17.377 1.00 78.12 112 ILE A N 1
ATOM 875 C CA . ILE A 1 112 ? 14.898 12.524 -16.018 1.00 78.12 112 ILE A CA 1
ATOM 876 C C . ILE A 1 112 ? 13.446 12.035 -16.055 1.00 78.12 112 ILE A C 1
ATOM 878 O O . ILE A 1 112 ? 12.614 12.505 -16.837 1.00 78.12 112 ILE A O 1
ATOM 882 N N . SER A 1 113 ? 13.129 11.090 -15.175 1.00 81.06 113 SER A N 1
ATOM 883 C CA . SER A 1 113 ? 11.770 10.620 -14.910 1.00 81.06 113 SER A CA 1
ATOM 884 C C . SER A 1 113 ? 11.443 10.823 -13.435 1.00 81.06 113 SER A C 1
ATOM 886 O O . SER A 1 113 ? 12.337 10.864 -12.595 1.00 81.06 113 SER A O 1
ATOM 888 N N . TRP A 1 114 ? 10.155 10.919 -13.124 1.00 86.44 114 TRP A N 1
ATOM 889 C CA . TRP A 1 114 ? 9.647 10.990 -11.755 1.00 86.44 114 TRP A CA 1
ATOM 890 C C . TRP A 1 114 ? 8.676 9.829 -11.492 1.00 86.44 114 TRP A C 1
ATOM 892 O O . TRP A 1 114 ? 8.252 9.160 -12.442 1.00 86.44 114 TRP A O 1
ATOM 902 N N . ILE A 1 115 ? 8.370 9.565 -10.215 1.00 89.94 115 ILE A N 1
ATOM 903 C CA . ILE A 1 115 ? 7.531 8.448 -9.745 1.00 89.94 115 ILE A CA 1
ATOM 904 C C . ILE A 1 115 ? 6.194 9.004 -9.222 1.00 89.94 115 ILE A C 1
ATOM 906 O O . ILE A 1 115 ? 6.137 9.444 -8.073 1.00 89.94 115 ILE A O 1
ATOM 910 N N . PRO A 1 116 ? 5.106 8.950 -10.013 1.00 92.31 116 PRO A N 1
ATOM 911 C CA . PRO A 1 116 ? 3.826 9.533 -9.618 1.00 92.31 116 PRO A CA 1
ATOM 912 C C . PRO A 1 116 ? 3.193 9.026 -8.338 1.00 92.31 116 PRO A C 1
ATOM 914 O O . PRO A 1 116 ? 2.500 9.777 -7.660 1.00 92.31 116 PRO A O 1
ATOM 917 N N . ALA A 1 117 ? 3.452 7.776 -7.973 1.00 92.31 117 ALA A N 1
ATOM 918 C CA . ALA A 1 117 ? 2.935 7.219 -6.732 1.00 92.31 117 ALA A CA 1
ATOM 919 C C . ALA A 1 117 ? 3.414 7.978 -5.475 1.00 92.31 117 ALA A C 1
ATOM 921 O O . ALA A 1 117 ? 2.704 7.977 -4.475 1.00 92.31 117 ALA A O 1
ATOM 922 N N . VAL A 1 118 ? 4.578 8.642 -5.517 1.00 91.88 118 VAL A N 1
ATOM 923 C CA . VAL A 1 118 ? 5.163 9.347 -4.356 1.00 91.88 118 VAL A CA 1
ATOM 924 C C . VAL A 1 118 ? 4.379 10.610 -3.980 1.00 91.88 118 VAL A C 1
ATOM 926 O O . VAL A 1 118 ? 4.349 10.986 -2.813 1.00 91.88 118 VAL A O 1
ATOM 929 N N . GLU A 1 119 ? 3.702 11.234 -4.943 1.00 92.25 119 GLU A N 1
ATOM 930 C CA . GLU A 1 119 ? 2.900 12.456 -4.751 1.00 92.25 119 GLU A CA 1
ATOM 931 C C . GLU A 1 119 ? 1.419 12.150 -4.464 1.00 92.25 119 GLU A C 1
ATOM 933 O O . GLU A 1 119 ? 0.558 13.031 -4.485 1.00 92.25 119 GLU A O 1
ATOM 938 N N . PHE A 1 120 ? 1.084 10.878 -4.245 1.00 93.75 120 PHE A N 1
ATOM 939 C CA . PHE A 1 120 ? -0.294 10.453 -4.062 1.00 93.75 120 PHE A CA 1
ATOM 940 C C . PHE A 1 120 ? -0.808 10.780 -2.655 1.00 93.75 120 PHE A C 1
ATOM 942 O O . PHE A 1 120 ? -0.406 10.151 -1.679 1.00 93.75 120 PHE A O 1
ATOM 949 N N . HIS A 1 121 ? -1.766 11.708 -2.586 1.00 92.44 121 HIS A N 1
ATOM 950 C CA . HIS A 1 121 ? -2.388 12.174 -1.338 1.00 92.44 121 HIS A CA 1
ATOM 951 C C . HIS A 1 121 ? -3.921 12.041 -1.322 1.00 92.44 121 HIS A C 1
ATOM 953 O O . HIS A 1 121 ? -4.574 12.502 -0.393 1.00 92.44 121 HIS A O 1
ATOM 959 N N . GLU A 1 122 ? -4.541 11.407 -2.326 1.00 92.31 122 GLU A N 1
ATOM 960 C CA . GLU A 1 122 ? -6.014 11.365 -2.452 1.00 92.31 122 GLU A CA 1
ATOM 961 C C . GLU A 1 122 ? -6.727 10.581 -1.334 1.00 92.31 122 GLU A C 1
ATOM 963 O O . GLU A 1 122 ? -7.954 10.646 -1.204 1.00 92.31 122 GLU A O 1
ATOM 968 N N . LEU A 1 123 ? -5.984 9.797 -0.549 1.00 94.19 123 LEU A N 1
ATOM 969 C CA . LEU A 1 123 ? -6.524 9.095 0.613 1.00 94.19 123 LEU A CA 1
ATOM 970 C C . LEU A 1 123 ? -6.456 9.923 1.896 1.00 94.19 123 LEU A C 1
ATOM 972 O O . LEU A 1 123 ? -7.148 9.572 2.849 1.00 94.19 123 LEU A O 1
ATOM 976 N N . ASP A 1 124 ? -5.694 11.013 1.935 1.00 94.19 124 ASP A N 1
ATOM 977 C CA . ASP A 1 124 ? -5.545 11.828 3.137 1.00 94.19 124 ASP A CA 1
ATOM 978 C C . ASP A 1 124 ? -6.892 12.457 3.532 1.00 94.19 124 ASP A C 1
ATOM 980 O O . ASP A 1 124 ? -7.600 13.064 2.729 1.00 94.19 124 ASP A O 1
ATOM 984 N N . GLY A 1 125 ? -7.288 12.271 4.791 1.00 93.50 125 GLY A N 1
ATOM 985 C CA . GLY A 1 125 ? -8.568 12.724 5.339 1.00 93.50 125 GLY A CA 1
ATOM 986 C C . GLY A 1 125 ? -9.767 11.820 5.032 1.00 93.50 125 GLY A C 1
ATOM 987 O O . GLY A 1 125 ? -10.854 12.065 5.571 1.00 93.50 125 GLY A O 1
ATOM 988 N N . LYS A 1 126 ? -9.595 10.766 4.224 1.00 94.81 126 LYS A N 1
ATOM 989 C CA . LYS A 1 126 ? -10.684 9.875 3.809 1.00 94.81 126 LYS A CA 1
ATOM 990 C C . LYS A 1 126 ? -11.181 9.002 4.955 1.00 94.81 126 LYS A C 1
ATOM 992 O O . LYS A 1 126 ? -10.395 8.447 5.720 1.00 94.81 126 LYS A O 1
ATOM 997 N N . GLU A 1 127 ? -12.497 8.857 5.045 1.00 95.31 127 GLU A N 1
ATOM 998 C CA . GLU A 1 127 ? -13.146 7.987 6.024 1.00 95.31 127 GLU A CA 1
ATOM 999 C C . GLU A 1 127 ? -13.365 6.578 5.459 1.00 95.31 127 GLU A C 1
ATOM 1001 O O . GLU A 1 127 ? -13.767 6.389 4.309 1.00 95.31 127 GLU A O 1
ATOM 1006 N N . LEU A 1 128 ? -13.102 5.586 6.300 1.00 94.62 128 LEU A N 1
ATOM 1007 C CA . LEU A 1 128 ? -13.216 4.161 6.045 1.00 94.62 128 LEU A CA 1
ATOM 1008 C C . LEU A 1 128 ? -14.229 3.606 7.029 1.00 94.62 128 LEU A C 1
ATOM 1010 O O . LEU A 1 128 ? -13.983 3.569 8.238 1.00 94.62 128 LEU A O 1
ATOM 1014 N N . GLN A 1 129 ? -15.362 3.152 6.513 1.00 96.25 129 GLN A N 1
ATOM 1015 C CA . GLN A 1 129 ? -16.418 2.612 7.358 1.00 96.25 129 GLN A CA 1
ATOM 1016 C C . GLN A 1 129 ? -15.952 1.334 8.065 1.00 96.25 129 GLN A C 1
ATOM 1018 O O . GLN A 1 129 ? -15.134 0.577 7.529 1.00 96.25 129 GLN A O 1
ATOM 1023 N N . ALA A 1 130 ? -16.476 1.087 9.260 1.00 93.75 130 ALA A N 1
ATOM 1024 C CA . ALA A 1 130 ? -16.245 -0.137 10.010 1.00 93.75 130 ALA A CA 1
ATOM 1025 C C . ALA A 1 130 ? -16.559 -1.372 9.155 1.00 93.75 130 ALA A C 1
ATOM 1027 O O . ALA A 1 130 ? -17.613 -1.448 8.520 1.00 93.75 130 ALA A O 1
ATOM 1028 N N . ARG A 1 131 ? -15.669 -2.371 9.178 1.00 93.56 131 ARG A N 1
ATOM 1029 C CA . ARG A 1 131 ? -15.832 -3.644 8.445 1.00 93.56 131 ARG A CA 1
ATOM 1030 C C . ARG A 1 131 ? -16.090 -3.459 6.946 1.00 93.56 131 ARG A C 1
ATOM 1032 O O . ARG A 1 131 ? -16.861 -4.211 6.351 1.00 93.56 131 ARG A O 1
ATOM 1039 N N . SER A 1 132 ? -15.459 -2.456 6.344 1.00 95.38 132 SER A N 1
ATOM 1040 C CA . SER A 1 132 ? -15.600 -2.142 4.922 1.00 95.38 132 SER A CA 1
ATOM 1041 C C . SER A 1 132 ? -14.255 -2.164 4.207 1.00 95.38 132 SER A C 1
ATOM 1043 O O . SER A 1 132 ? -13.196 -2.121 4.832 1.00 95.38 132 SER A O 1
ATOM 1045 N N . ALA A 1 133 ? -14.304 -2.222 2.880 1.00 95.81 133 ALA A N 1
ATOM 1046 C CA . ALA A 1 133 ? -13.125 -2.160 2.036 1.00 95.81 133 ALA A CA 1
ATOM 1047 C C . ALA A 1 133 ? -13.277 -1.056 0.991 1.00 95.81 133 ALA A C 1
ATOM 1049 O O . ALA A 1 133 ? -14.319 -0.929 0.343 1.00 95.81 133 ALA A O 1
ATOM 1050 N N . HIS A 1 134 ? -12.218 -0.274 0.807 1.00 96.00 134 HIS A N 1
ATOM 1051 C CA . HIS A 1 134 ? -12.183 0.839 -0.124 1.00 96.00 134 HIS A CA 1
ATOM 1052 C C . HIS A 1 134 ? -11.136 0.602 -1.210 1.00 96.00 134 HIS A C 1
ATOM 1054 O O . HIS A 1 134 ? -9.939 0.563 -0.936 1.00 96.00 134 HIS A O 1
ATOM 1060 N N . LYS A 1 135 ? -11.585 0.462 -2.460 1.00 96.81 135 LYS A N 1
ATOM 1061 C CA . LYS A 1 135 ? -10.692 0.327 -3.617 1.00 96.81 135 LYS A CA 1
ATOM 1062 C C . LYS A 1 135 ? -10.321 1.692 -4.173 1.00 96.81 135 LYS A C 1
ATOM 1064 O O . LYS A 1 135 ? -11.191 2.543 -4.351 1.00 96.81 135 LYS A O 1
ATOM 1069 N N . PHE A 1 136 ? -9.055 1.863 -4.523 1.00 95.81 136 PHE A N 1
ATOM 1070 C CA . PHE A 1 136 ? -8.538 3.091 -5.114 1.00 95.81 136 PHE A CA 1
ATOM 1071 C C . PHE A 1 136 ? -7.477 2.790 -6.178 1.00 95.81 136 PHE A C 1
ATOM 1073 O O . PHE A 1 136 ? -7.000 1.659 -6.313 1.00 95.81 136 PHE A O 1
ATOM 1080 N N . ARG A 1 137 ? -7.158 3.805 -6.984 1.00 95.25 137 ARG A N 1
ATOM 1081 C CA . ARG A 1 137 ? -6.162 3.716 -8.054 1.00 95.25 137 ARG A CA 1
ATOM 1082 C C . ARG A 1 137 ? -4.876 4.373 -7.579 1.00 95.25 137 ARG A C 1
ATOM 1084 O O . ARG A 1 137 ? -4.836 5.586 -7.431 1.00 95.25 137 ARG A O 1
ATOM 1091 N N . MET A 1 138 ? -3.839 3.577 -7.374 1.00 95.06 138 MET A N 1
ATOM 1092 C CA . MET A 1 138 ? -2.496 4.089 -7.141 1.00 95.06 138 MET A CA 1
ATOM 1093 C C . MET A 1 138 ? -1.894 4.561 -8.476 1.00 95.06 138 MET A C 1
ATOM 1095 O O . MET A 1 138 ? -1.992 3.825 -9.471 1.00 95.06 138 MET A O 1
ATOM 1099 N N . PRO A 1 139 ? -1.265 5.749 -8.521 1.00 94.62 139 PRO A N 1
ATOM 1100 C CA . PRO A 1 139 ? -0.559 6.237 -9.700 1.00 94.62 139 PRO A CA 1
ATOM 1101 C C . PRO A 1 139 ? 0.573 5.302 -10.166 1.00 94.62 139 PRO A C 1
ATOM 1103 O O . PRO A 1 139 ? 1.051 4.460 -9.400 1.00 94.62 139 PRO A O 1
ATOM 1106 N N . PRO A 1 140 ? 1.025 5.439 -11.426 1.00 92.31 140 PRO A N 1
ATOM 1107 C CA . PRO A 1 140 ? 2.161 4.679 -11.934 1.00 92.31 140 PRO A CA 1
ATOM 1108 C C . PRO A 1 140 ? 3.454 4.952 -11.160 1.00 92.31 140 PRO A C 1
ATOM 1110 O O . PRO A 1 140 ? 3.624 5.981 -10.507 1.00 92.31 140 PRO A O 1
ATOM 1113 N N . LEU A 1 141 ? 4.416 4.046 -11.340 1.00 90.50 141 LEU A N 1
ATOM 1114 C CA . LEU A 1 141 ? 5.786 4.207 -10.842 1.00 90.50 141 LEU A CA 1
ATOM 1115 C C . LEU A 1 141 ? 6.714 4.940 -11.819 1.00 90.50 141 LEU A C 1
ATOM 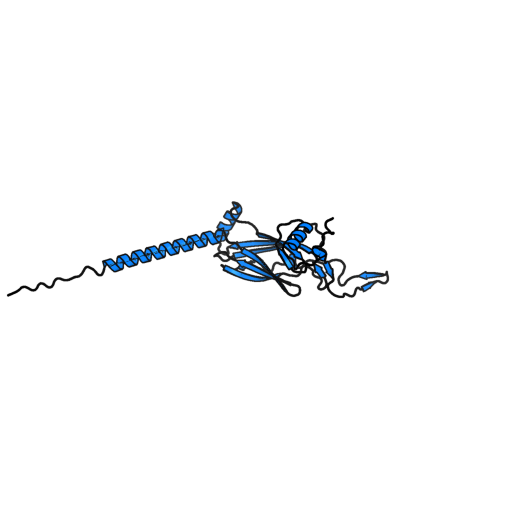1117 O O . LEU A 1 141 ? 7.860 5.215 -11.491 1.00 90.50 141 LEU A O 1
ATOM 1121 N N . SER A 1 142 ? 6.228 5.263 -13.016 1.00 89.06 142 SER A N 1
ATOM 1122 C CA . SER A 1 142 ? 6.920 6.127 -13.967 1.00 89.06 142 SER A CA 1
ATOM 1123 C C . SER A 1 142 ? 5.940 7.110 -14.581 1.00 89.06 142 SER A C 1
ATOM 1125 O O . SER A 1 142 ? 4.840 6.743 -15.007 1.00 89.06 142 SER A O 1
ATOM 1127 N N . SER A 1 143 ? 6.351 8.369 -14.665 1.00 89.31 143 SER A N 1
ATOM 1128 C CA . SER A 1 143 ? 5.599 9.385 -15.389 1.00 89.31 143 SER A CA 1
ATOM 1129 C C . SER A 1 143 ? 5.590 9.149 -16.896 1.00 89.31 143 SER A C 1
ATOM 1131 O O . SER A 1 143 ? 4.611 9.491 -17.567 1.00 89.31 143 SER A O 1
ATOM 1133 N N . ARG A 1 144 ? 6.613 8.464 -17.419 1.00 88.88 144 ARG A N 1
ATOM 1134 C CA . ARG A 1 144 ? 6.698 8.044 -18.819 1.00 88.88 144 ARG A CA 1
ATOM 1135 C C . ARG A 1 144 ? 5.771 6.861 -19.062 1.00 88.88 144 ARG A C 1
ATOM 1137 O O . ARG A 1 144 ? 5.761 5.886 -18.318 1.00 88.88 144 ARG A O 1
ATOM 1144 N N . ASP A 1 145 ? 4.965 6.944 -20.108 1.00 87.00 145 ASP A N 1
ATOM 1145 C CA . ASP A 1 145 ? 4.004 5.900 -20.477 1.00 87.00 145 ASP A CA 1
ATOM 1146 C C . ASP A 1 145 ? 4.631 4.722 -21.225 1.00 87.00 145 ASP A C 1
ATOM 1148 O O . ASP A 1 145 ? 4.017 3.663 -21.325 1.00 87.00 145 ASP A O 1
ATOM 1152 N N . TYR A 1 146 ? 5.863 4.895 -21.691 1.00 86.38 146 TYR A N 1
ATOM 1153 C CA . TYR A 1 146 ? 6.677 3.873 -22.334 1.00 86.38 146 TYR A CA 1
ATOM 1154 C C . TYR A 1 146 ? 7.695 3.212 -21.394 1.00 86.38 146 TYR A C 1
ATOM 1156 O O . TYR A 1 146 ? 8.480 2.398 -21.864 1.00 86.38 146 TYR A O 1
ATOM 1164 N N . MET A 1 147 ? 7.724 3.553 -20.099 1.00 87.12 147 MET A N 1
ATOM 1165 C CA . MET A 1 147 ? 8.647 2.959 -19.123 1.00 87.12 147 MET A CA 1
ATOM 1166 C C . MET A 1 147 ? 7.895 2.170 -18.052 1.00 87.12 147 MET A C 1
ATOM 1168 O O . MET A 1 147 ? 6.897 2.640 -17.505 1.00 87.12 147 MET A O 1
ATOM 1172 N N . GLN A 1 148 ? 8.411 0.990 -17.707 1.00 85.00 148 GLN A N 1
ATOM 1173 C CA . GLN A 1 148 ? 7.891 0.152 -16.624 1.00 85.00 148 GLN A CA 1
ATOM 1174 C C . GLN A 1 148 ? 9.020 -0.369 -15.725 1.00 85.00 148 GLN A C 1
ATOM 1176 O O . GLN A 1 148 ? 10.109 -0.647 -16.233 1.00 85.00 148 GLN A O 1
ATOM 1181 N N . PRO A 1 149 ? 8.801 -0.473 -14.400 1.00 82.25 149 PRO A N 1
ATOM 1182 C CA . PRO A 1 149 ? 9.796 -1.007 -13.473 1.00 82.25 149 PRO A CA 1
ATOM 1183 C C . PRO A 1 149 ? 10.102 -2.473 -13.782 1.00 82.25 149 PRO A C 1
ATOM 1185 O O . PRO A 1 149 ? 9.190 -3.282 -13.935 1.00 82.25 149 PRO A O 1
ATOM 1188 N N . VAL A 1 150 ? 11.388 -2.817 -13.830 1.00 83.12 150 VAL A N 1
ATOM 1189 C CA . VAL A 1 150 ? 11.850 -4.208 -13.924 1.00 83.12 150 VAL A CA 1
ATOM 1190 C C . VAL A 1 150 ? 11.767 -4.873 -12.554 1.00 83.12 150 VAL A C 1
ATOM 1192 O O . VAL A 1 150 ? 11.117 -5.903 -12.405 1.00 83.12 150 VAL A O 1
ATOM 1195 N N . ALA A 1 151 ? 12.400 -4.257 -11.557 1.00 84.00 151 ALA A N 1
ATOM 1196 C CA . ALA A 1 151 ? 12.326 -4.662 -10.163 1.00 84.00 151 ALA A CA 1
ATOM 1197 C C . ALA A 1 151 ? 12.631 -3.459 -9.267 1.00 84.00 151 ALA A C 1
ATOM 1199 O O . ALA A 1 151 ? 13.541 -2.683 -9.567 1.00 84.00 151 ALA A O 1
ATOM 1200 N N . ALA A 1 152 ? 11.891 -3.309 -8.172 1.00 87.56 152 ALA A N 1
ATOM 1201 C CA . ALA A 1 152 ? 12.175 -2.292 -7.169 1.00 87.56 152 ALA A CA 1
ATOM 1202 C C . ALA A 1 152 ? 11.510 -2.586 -5.831 1.00 87.56 152 ALA A C 1
ATOM 1204 O O . ALA A 1 152 ? 10.376 -3.050 -5.796 1.00 87.56 152 ALA A O 1
ATOM 1205 N N . ILE A 1 153 ? 12.163 -2.220 -4.730 1.00 89.31 153 ILE A N 1
ATOM 1206 C CA . ILE A 1 153 ? 11.489 -2.118 -3.435 1.00 89.31 153 ILE A CA 1
ATOM 1207 C C . ILE A 1 153 ? 10.860 -0.731 -3.297 1.00 89.31 153 ILE A C 1
ATOM 1209 O O . ILE A 1 153 ? 11.530 0.274 -3.526 1.00 89.31 153 ILE A O 1
ATOM 1213 N N . LEU A 1 154 ? 9.588 -0.680 -2.909 1.00 91.06 154 LEU A N 1
ATOM 1214 C CA . LEU A 1 154 ? 8.897 0.526 -2.461 1.00 91.06 154 LEU A CA 1
ATOM 1215 C C . LEU A 1 154 ? 8.244 0.270 -1.110 1.00 91.06 154 LEU A C 1
ATOM 1217 O O . LEU A 1 154 ? 7.891 -0.859 -0.772 1.00 91.06 154 LEU A O 1
ATOM 1221 N N . GLU A 1 155 ? 8.051 1.331 -0.342 1.00 93.19 155 GLU A N 1
ATOM 1222 C CA . GLU A 1 155 ? 7.372 1.247 0.943 1.00 93.19 155 GLU A CA 1
ATOM 1223 C C . GLU A 1 155 ? 6.119 2.109 0.893 1.00 93.19 155 GLU A C 1
ATOM 1225 O O . GLU A 1 155 ? 6.160 3.262 0.473 1.00 93.19 155 GLU A O 1
ATOM 1230 N N . VAL A 1 156 ? 4.993 1.548 1.314 1.00 94.81 156 VAL A N 1
ATOM 1231 C CA . VAL A 1 156 ? 3.755 2.296 1.500 1.00 94.81 156 VAL 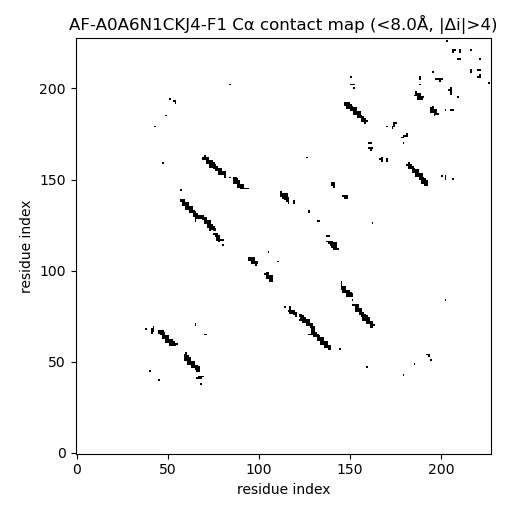A CA 1
ATOM 1232 C C . VAL A 1 156 ? 3.544 2.459 2.993 1.00 94.81 156 VAL A C 1
ATOM 1234 O O . VAL A 1 156 ? 3.493 1.478 3.736 1.00 94.81 156 VAL A O 1
ATOM 1237 N N . GLN A 1 157 ? 3.456 3.706 3.431 1.00 94.94 157 GLN A N 1
ATOM 1238 C CA . GLN A 1 157 ? 3.204 4.073 4.813 1.00 94.94 157 GLN A CA 1
ATOM 1239 C C . GLN A 1 157 ? 1.839 4.741 4.910 1.00 94.94 157 GLN A C 1
ATOM 1241 O O . GLN A 1 157 ? 1.527 5.639 4.128 1.00 94.94 157 GLN A O 1
ATOM 1246 N N . TYR A 1 158 ? 1.035 4.325 5.881 1.00 94.44 158 TYR A N 1
ATOM 1247 C CA . TYR A 1 158 ? -0.235 4.971 6.160 1.00 94.44 158 TYR A CA 1
ATOM 1248 C C . TYR A 1 158 ? -0.538 5.019 7.652 1.00 94.44 158 TYR A C 1
ATOM 1250 O O . TYR A 1 158 ? -0.241 4.097 8.415 1.00 94.44 158 TYR A O 1
ATOM 1258 N N . ASP A 1 159 ? -1.189 6.108 8.041 1.00 93.75 159 ASP A N 1
ATOM 1259 C CA . ASP A 1 159 ? -1.659 6.354 9.392 1.00 93.75 159 ASP A CA 1
ATOM 1260 C C . ASP A 1 159 ? -3.172 6.470 9.369 1.00 93.75 159 ASP A C 1
ATOM 1262 O O . ASP A 1 159 ? -3.736 7.268 8.621 1.00 93.75 159 ASP A O 1
ATOM 1266 N N . VAL A 1 160 ? -3.842 5.714 10.226 1.00 93.38 160 VAL A N 1
ATOM 1267 C CA . VAL A 1 160 ? -5.292 5.799 10.428 1.00 93.38 160 VAL A CA 1
ATOM 1268 C C . VAL A 1 160 ? -5.588 6.184 11.865 1.00 93.38 160 VAL A C 1
ATOM 1270 O O . VAL A 1 160 ? -4.812 5.847 12.751 1.00 93.38 160 VAL A O 1
ATOM 1273 N N . LEU A 1 161 ? -6.686 6.885 12.117 1.00 93.31 161 LEU A N 1
ATOM 1274 C CA . LEU A 1 161 ? -7.173 7.189 13.461 1.00 93.31 161 LEU A CA 1
ATOM 1275 C C . LEU A 1 161 ? -8.688 6.985 13.517 1.00 93.31 161 LEU A C 1
ATOM 1277 O O . LEU A 1 161 ? -9.363 7.320 12.544 1.00 93.31 161 LEU A O 1
ATOM 1281 N N . PRO A 1 162 ? -9.254 6.524 14.644 1.00 93.69 162 PRO A N 1
ATOM 1282 C CA . PRO A 1 162 ? -10.700 6.415 14.780 1.00 93.69 162 PRO A CA 1
ATOM 1283 C C . PRO A 1 162 ? -11.389 7.761 14.536 1.00 93.69 162 PRO A C 1
ATOM 1285 O O . PRO A 1 162 ? -10.941 8.793 15.037 1.00 93.69 162 PRO A O 1
ATOM 1288 N N . THR A 1 163 ? -12.510 7.766 13.814 1.00 93.62 163 THR A N 1
ATOM 1289 C CA . THR A 1 163 ? -13.265 9.005 13.547 1.00 93.62 163 THR A CA 1
ATOM 1290 C C . THR A 1 163 ? -13.886 9.576 14.830 1.00 93.62 163 THR A C 1
ATOM 1292 O O . THR A 1 163 ? -14.052 10.787 14.977 1.00 93.62 163 THR A O 1
ATOM 1295 N N . ASN A 1 164 ? -14.202 8.713 15.802 1.00 93.25 164 ASN A N 1
ATOM 1296 C CA . ASN A 1 164 ? -14.720 9.120 17.104 1.00 93.25 164 ASN A CA 1
ATOM 1297 C C . ASN A 1 164 ? -13.613 9.727 17.986 1.00 93.25 164 ASN A C 1
ATOM 1299 O O . ASN A 1 164 ? -12.613 9.072 18.263 1.00 93.25 164 ASN A O 1
ATOM 1303 N N . VAL A 1 165 ? -13.835 10.938 18.506 1.00 91.69 165 VAL A N 1
ATOM 1304 C CA . VAL A 1 165 ? -12.842 11.702 19.290 1.00 91.69 165 VAL A CA 1
ATOM 1305 C C . VAL A 1 165 ? -12.369 10.970 20.552 1.00 91.69 165 VAL A C 1
ATOM 1307 O O . VAL A 1 165 ? -11.183 11.015 20.877 1.00 91.69 165 VAL A O 1
ATOM 1310 N N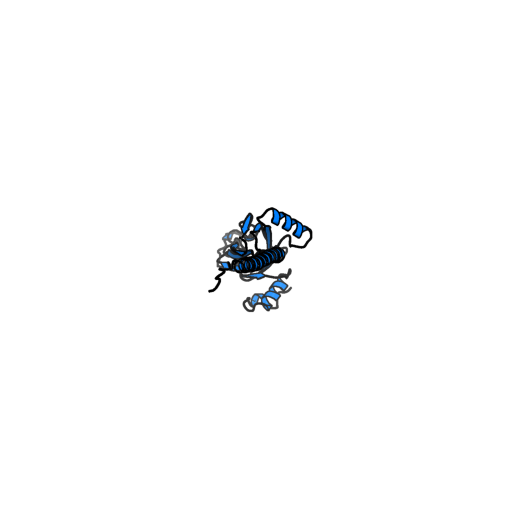 . ILE A 1 166 ? -13.267 10.274 21.255 1.00 91.31 166 ILE A N 1
ATOM 1311 C CA . ILE A 1 166 ? -12.924 9.536 22.480 1.00 91.31 166 ILE A CA 1
ATOM 1312 C C . ILE A 1 166 ? -12.016 8.358 22.126 1.00 91.31 166 ILE A C 1
ATOM 1314 O O . ILE A 1 166 ? -10.965 8.171 22.740 1.00 91.31 166 ILE A O 1
ATOM 1318 N N . LEU A 1 167 ? -12.392 7.595 21.097 1.00 91.19 167 LEU A N 1
ATOM 1319 C CA . LEU A 1 167 ? -11.593 6.467 20.623 1.00 91.19 167 LEU A CA 1
ATOM 1320 C C . LEU A 1 167 ? -10.269 6.918 20.006 1.00 91.19 167 LEU A C 1
ATOM 1322 O O . LEU A 1 167 ? -9.269 6.242 20.202 1.00 91.19 167 LEU A O 1
ATOM 1326 N N . ALA A 1 168 ? -10.226 8.067 19.334 1.00 91.25 168 ALA A N 1
ATOM 1327 C CA . ALA A 1 168 ? -8.987 8.658 18.838 1.00 91.25 168 ALA A CA 1
ATOM 1328 C C . ALA A 1 168 ? -8.040 9.042 19.984 1.00 91.25 168 ALA A C 1
ATOM 1330 O O . ALA A 1 168 ? -6.831 8.848 19.881 1.00 91.25 168 ALA A O 1
ATOM 1331 N N . GLY A 1 169 ? -8.578 9.570 21.089 1.00 91.19 169 GLY A N 1
ATOM 1332 C CA . GLY A 1 169 ? -7.807 9.839 22.303 1.00 91.19 169 GLY A CA 1
ATOM 1333 C C . GLY A 1 169 ? -7.231 8.560 22.912 1.00 91.19 169 GLY A C 1
ATOM 1334 O O . GLY A 1 169 ? -6.035 8.501 23.194 1.00 91.19 169 GLY A O 1
ATOM 1335 N N . LEU A 1 170 ? -8.059 7.519 23.046 1.00 90.81 170 LEU A N 1
ATOM 1336 C CA . LEU A 1 170 ? -7.618 6.205 23.518 1.00 90.81 170 LEU A CA 1
ATOM 1337 C C . LEU A 1 170 ? -6.545 5.605 22.600 1.00 90.81 170 LEU A C 1
ATOM 1339 O O . LEU A 1 170 ? -5.518 5.147 23.085 1.00 90.81 170 LEU A O 1
ATOM 1343 N N . ASP A 1 171 ? -6.751 5.646 21.286 1.00 90.56 171 ASP A N 1
ATOM 1344 C CA . ASP A 1 171 ? -5.825 5.120 20.281 1.00 90.56 171 ASP A CA 1
ATOM 1345 C C . ASP A 1 171 ? -4.451 5.808 20.348 1.00 90.56 171 ASP A C 1
ATOM 1347 O O . ASP A 1 171 ? -3.420 5.139 20.336 1.00 90.56 171 ASP A O 1
ATOM 1351 N N . LYS A 1 172 ? -4.418 7.134 20.544 1.00 90.88 172 LYS A N 1
ATOM 1352 C CA . LYS A 1 172 ? -3.172 7.882 20.780 1.00 90.88 172 LYS A CA 1
ATOM 1353 C C . LYS A 1 172 ? -2.448 7.435 22.050 1.00 90.88 172 LYS A C 1
ATOM 1355 O O . LYS A 1 172 ? -1.228 7.295 22.025 1.00 90.88 172 LYS A O 1
ATOM 1360 N N . ILE A 1 173 ? -3.178 7.195 23.142 1.00 91.88 173 ILE A N 1
ATOM 1361 C CA . ILE A 1 173 ? -2.593 6.676 24.388 1.00 91.88 173 ILE A CA 1
ATOM 1362 C C . ILE A 1 173 ? -2.028 5.273 24.153 1.00 91.88 173 ILE A C 1
ATOM 1364 O O . ILE A 1 173 ? -0.881 5.025 24.511 1.00 91.88 173 ILE A O 1
ATOM 1368 N N . LEU A 1 174 ? -2.792 4.385 23.506 1.00 89.94 174 LEU A N 1
ATOM 1369 C CA . LEU A 1 174 ? -2.370 3.017 23.185 1.00 89.94 174 LEU A CA 1
ATOM 1370 C C . LEU A 1 174 ? -1.100 2.992 22.324 1.00 89.94 174 LEU A C 1
ATOM 1372 O O . LEU A 1 174 ? -0.210 2.182 22.581 1.00 89.94 174 LEU A O 1
ATOM 1376 N N . ARG A 1 175 ? -0.979 3.909 21.357 1.00 90.25 175 ARG A N 1
ATOM 1377 C CA . ARG A 1 175 ? 0.248 4.104 20.566 1.00 90.25 175 ARG A CA 1
ATOM 1378 C C . ARG A 1 175 ? 1.418 4.584 21.415 1.00 90.25 175 ARG A C 1
ATOM 1380 O O . ARG A 1 175 ? 2.520 4.067 21.270 1.00 90.25 175 ARG A O 1
ATOM 1387 N N . ALA A 1 176 ? 1.188 5.539 22.316 1.00 90.62 176 ALA A N 1
ATOM 1388 C CA . ALA A 1 176 ? 2.236 6.092 23.174 1.00 90.62 176 ALA A CA 1
ATOM 1389 C C . ALA A 1 176 ? 2.839 5.048 24.131 1.00 90.62 176 ALA A C 1
ATOM 1391 O O . ALA A 1 176 ? 4.029 5.105 24.424 1.00 90.62 176 ALA A O 1
ATOM 1392 N N . ILE A 1 177 ? 2.036 4.081 24.586 1.00 92.25 177 ILE A N 1
ATOM 1393 C CA . ILE A 1 177 ? 2.491 2.982 25.456 1.00 92.25 177 ILE A CA 1
ATOM 1394 C C . ILE A 1 177 ? 2.915 1.720 24.685 1.00 92.25 177 ILE A C 1
ATOM 1396 O O . ILE A 1 177 ? 3.211 0.703 25.306 1.00 92.25 177 ILE A O 1
ATOM 1400 N N . GLY A 1 178 ? 2.933 1.760 23.347 1.00 84.81 178 GLY A N 1
ATOM 1401 C CA . GLY A 1 178 ? 3.394 0.656 22.497 1.00 84.81 178 GLY A CA 1
ATOM 1402 C C . GLY A 1 178 ? 2.429 -0.528 22.364 1.00 84.81 178 GLY A C 1
ATOM 1403 O O . GLY A 1 178 ? 2.827 -1.579 21.874 1.00 84.81 178 GLY A O 1
ATOM 1404 N N . LEU A 1 179 ? 1.164 -0.383 22.776 1.00 85.12 179 LEU A N 1
ATOM 1405 C CA . LEU A 1 179 ? 0.145 -1.432 22.613 1.00 85.12 179 LEU A CA 1
ATOM 1406 C C . LEU A 1 179 ? -0.490 -1.448 21.215 1.00 85.12 179 LEU A C 1
ATOM 1408 O O . LEU A 1 179 ? -1.193 -2.397 20.878 1.00 85.12 179 LEU A O 1
ATOM 1412 N N . ARG A 1 180 ? -0.271 -0.403 20.411 1.00 82.94 180 ARG A N 1
ATOM 1413 C CA . ARG A 1 180 ? -0.764 -0.302 19.033 1.00 82.94 180 ARG A CA 1
ATOM 1414 C C . ARG A 1 180 ? 0.241 0.450 18.168 1.00 82.94 180 ARG A C 1
ATOM 1416 O O . ARG A 1 180 ? 0.902 1.370 18.646 1.00 82.94 180 ARG A O 1
ATOM 1423 N N . ASN A 1 181 ? 0.351 0.068 16.900 1.00 81.44 181 ASN A N 1
ATOM 1424 C CA . ASN A 1 181 ? 1.298 0.698 15.987 1.00 81.44 181 ASN A CA 1
ATOM 1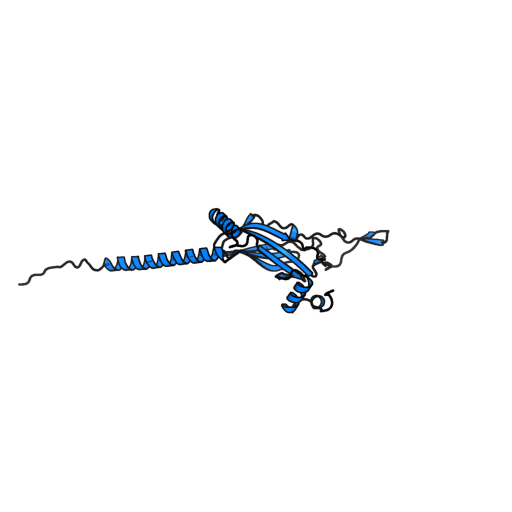425 C C . ASN A 1 181 ? 0.887 2.138 15.676 1.00 81.44 181 ASN A C 1
ATOM 1427 O O . ASN A 1 181 ? -0.280 2.435 15.418 1.00 81.44 181 ASN A O 1
ATOM 1431 N N . SER A 1 182 ? 1.864 3.044 15.706 1.00 75.06 182 SER A N 1
ATOM 1432 C CA . SER A 1 182 ? 1.642 4.453 15.385 1.00 75.06 182 SER A CA 1
ATOM 1433 C C . SER A 1 182 ? 1.491 4.708 13.893 1.00 75.06 182 SER A C 1
ATOM 1435 O O . SER A 1 182 ? 0.825 5.671 13.525 1.00 75.06 182 SER A O 1
ATOM 1437 N N . SER A 1 183 ? 2.078 3.847 13.071 1.00 84.44 183 SER A N 1
ATOM 1438 C CA . SER A 1 183 ? 2.038 3.907 11.621 1.00 84.44 183 SER A CA 1
ATOM 1439 C C . SER A 1 183 ? 2.174 2.504 11.063 1.00 84.44 183 SER A C 1
ATOM 1441 O O . SER A 1 183 ? 2.984 1.721 11.574 1.00 84.44 183 SER A O 1
ATOM 1443 N N . THR A 1 184 ? 1.411 2.189 10.022 1.00 90.19 184 THR A N 1
ATOM 1444 C CA . THR A 1 184 ? 1.561 0.920 9.316 1.00 90.19 184 THR A CA 1
ATOM 1445 C C . THR A 1 184 ? 2.424 1.148 8.094 1.00 90.19 184 THR A C 1
ATOM 1447 O O . THR A 1 184 ? 2.148 2.008 7.258 1.00 90.19 184 THR A O 1
ATOM 1450 N N . LYS A 1 185 ? 3.501 0.372 8.011 1.00 92.19 185 LYS A N 1
ATOM 1451 C CA . LYS A 1 185 ? 4.473 0.438 6.932 1.00 92.19 185 LYS A CA 1
ATOM 1452 C C . LYS A 1 185 ? 4.574 -0.933 6.286 1.00 92.19 185 LYS A C 1
ATOM 1454 O O . LYS A 1 185 ? 5.063 -1.874 6.908 1.00 92.19 185 LYS A O 1
ATOM 1459 N N . THR A 1 186 ? 4.136 -1.020 5.038 1.00 91.81 186 THR A N 1
ATOM 1460 C CA . THR A 1 186 ? 4.218 -2.242 4.240 1.00 91.81 186 THR A CA 1
ATOM 1461 C C . THR A 1 186 ? 5.240 -2.046 3.141 1.00 91.81 186 THR A C 1
ATOM 1463 O O . THR A 1 186 ? 5.224 -1.050 2.416 1.00 91.81 186 THR A O 1
ATOM 1466 N N . ARG A 1 187 ? 6.155 -3.001 3.024 1.00 92.50 187 ARG A N 1
ATOM 1467 C CA . ARG A 1 187 ? 7.184 -2.998 1.995 1.00 92.50 187 ARG A CA 1
ATOM 1468 C C . ARG A 1 187 ? 6.783 -3.942 0.876 1.00 92.50 187 ARG A C 1
ATOM 1470 O O . ARG A 1 187 ? 6.385 -5.079 1.122 1.00 92.50 187 ARG A O 1
ATOM 1477 N N . TYR A 1 188 ? 6.922 -3.462 -0.349 1.00 92.19 188 TYR A N 1
ATOM 1478 C CA . TYR A 1 188 ? 6.593 -4.198 -1.553 1.00 92.19 188 TYR A CA 1
ATOM 1479 C C . TYR A 1 188 ? 7.812 -4.307 -2.457 1.00 92.19 188 TYR A C 1
ATOM 1481 O O . TYR A 1 188 ? 8.493 -3.321 -2.724 1.00 92.19 188 TYR A O 1
ATOM 1489 N N . LEU A 1 189 ? 8.050 -5.507 -2.965 1.00 90.56 189 LEU A N 1
ATOM 1490 C CA . LEU A 1 189 ? 8.830 -5.739 -4.162 1.00 90.56 189 LEU A CA 1
ATOM 1491 C C . LEU A 1 189 ? 7.895 -5.602 -5.366 1.00 90.56 189 LEU A C 1
ATOM 1493 O O . LEU A 1 189 ? 6.947 -6.371 -5.512 1.00 90.56 189 LEU A O 1
ATOM 1497 N N . VAL A 1 190 ? 8.175 -4.646 -6.241 1.00 89.50 190 VAL A N 1
ATOM 1498 C CA . VAL A 1 190 ? 7.457 -4.467 -7.498 1.00 89.50 190 VAL A CA 1
ATOM 1499 C C . VAL A 1 190 ? 8.247 -5.097 -8.627 1.00 89.50 190 VAL A C 1
ATOM 1501 O O . VAL A 1 190 ? 9.345 -4.635 -8.924 1.00 89.50 190 VAL A O 1
ATOM 1504 N N . VAL A 1 191 ? 7.687 -6.129 -9.252 1.00 86.62 191 VAL A N 1
ATOM 1505 C CA . VAL A 1 191 ? 8.288 -6.866 -10.371 1.00 86.62 191 VAL A CA 1
ATOM 1506 C C . VAL A 1 191 ? 7.231 -7.073 -11.445 1.00 86.62 191 VAL A C 1
ATOM 1508 O O . VAL A 1 191 ? 6.111 -7.460 -11.131 1.00 86.62 191 VAL A O 1
ATOM 1511 N N . ASP A 1 192 ? 7.571 -6.784 -12.704 1.00 80.12 192 ASP A N 1
ATOM 1512 C CA . ASP A 1 192 ? 6.668 -6.938 -13.857 1.00 80.12 192 ASP A CA 1
ATOM 1513 C C . ASP A 1 192 ? 5.267 -6.308 -13.630 1.00 80.12 192 ASP A C 1
ATOM 1515 O O . ASP A 1 192 ? 4.230 -6.877 -13.969 1.00 80.12 192 ASP A O 1
ATOM 1519 N N . ASN A 1 193 ? 5.230 -5.103 -13.040 1.00 82.12 193 ASN A N 1
ATOM 1520 C CA . ASN A 1 193 ? 4.015 -4.369 -12.627 1.00 82.12 193 ASN A CA 1
ATOM 1521 C C . ASN A 1 193 ? 3.135 -5.065 -11.570 1.00 82.12 193 ASN A C 1
ATOM 1523 O O . ASN A 1 193 ? 1.972 -4.687 -11.386 1.00 82.12 193 ASN A O 1
ATOM 1527 N N . TYR A 1 194 ? 3.666 -6.049 -10.856 1.00 87.31 194 TYR A N 1
ATOM 1528 C CA . TYR A 1 194 ? 3.001 -6.707 -9.741 1.00 87.31 194 TYR A CA 1
ATOM 1529 C C . TYR A 1 194 ? 3.659 -6.309 -8.420 1.00 87.31 194 TYR A C 1
ATOM 1531 O O . TYR A 1 194 ? 4.881 -6.223 -8.346 1.00 87.31 194 TYR A O 1
ATOM 1539 N N . TRP A 1 195 ? 2.860 -6.063 -7.379 1.00 90.94 195 TRP A N 1
ATOM 1540 C CA . TRP A 1 195 ? 3.352 -5.690 -6.051 1.00 90.94 195 TRP A CA 1
ATOM 1541 C C . TRP A 1 195 ? 3.294 -6.904 -5.121 1.00 90.94 195 TRP A C 1
ATOM 1543 O O . TRP A 1 195 ? 2.214 -7.369 -4.761 1.00 90.94 195 TRP A O 1
ATOM 1553 N N . HIS A 1 196 ? 4.458 -7.415 -4.734 1.00 89.75 196 HIS A N 1
ATOM 1554 C CA . HIS A 1 196 ? 4.613 -8.518 -3.791 1.00 89.75 196 HIS A CA 1
ATOM 1555 C C . HIS A 1 196 ? 5.035 -7.978 -2.431 1.00 89.75 196 HIS A C 1
ATOM 1557 O O . HIS A 1 196 ? 6.046 -7.288 -2.336 1.00 89.75 196 HIS A O 1
ATOM 1563 N N . GLU A 1 197 ? 4.302 -8.292 -1.367 1.00 90.38 197 GLU A N 1
ATOM 1564 C CA . GLU A 1 197 ? 4.757 -7.949 -0.019 1.00 90.38 197 GLU A CA 1
ATOM 1565 C C . GLU A 1 197 ? 6.079 -8.647 0.295 1.00 90.38 197 GLU A C 1
ATOM 1567 O O . GLU A 1 197 ? 6.257 -9.836 0.029 1.00 90.38 197 GLU A O 1
ATOM 1572 N N . THR A 1 198 ? 7.022 -7.905 0.867 1.00 88.12 198 THR A N 1
ATOM 1573 C CA . THR A 1 198 ? 8.324 -8.445 1.246 1.00 88.12 198 THR A CA 1
ATOM 1574 C C . THR A 1 198 ? 8.772 -7.889 2.582 1.00 88.12 198 THR A C 1
ATOM 1576 O O . THR A 1 198 ? 8.550 -6.728 2.914 1.00 88.12 198 THR A O 1
ATOM 1579 N N . ARG A 1 199 ? 9.451 -8.730 3.361 1.00 87.44 199 ARG A N 1
ATOM 1580 C CA . ARG A 1 199 ? 10.128 -8.306 4.593 1.00 87.44 199 ARG A CA 1
ATOM 1581 C C . ARG A 1 199 ? 11.586 -7.928 4.347 1.00 87.44 199 ARG A C 1
ATOM 1583 O O . ARG A 1 199 ? 12.198 -7.315 5.214 1.00 87.44 199 ARG A O 1
ATOM 1590 N N . SER A 1 200 ? 12.135 -8.273 3.181 1.00 84.94 200 SER A N 1
ATOM 1591 C CA . SER A 1 200 ? 13.535 -8.011 2.850 1.00 84.94 200 SER A CA 1
ATOM 1592 C C . SER A 1 200 ? 13.777 -6.530 2.574 1.00 84.94 200 SER A C 1
ATOM 1594 O O . SER A 1 200 ? 12.976 -5.876 1.913 1.00 84.94 200 SER A O 1
ATOM 1596 N N . GLU A 1 201 ? 14.905 -6.021 3.060 1.00 84.25 201 GLU A N 1
ATOM 1597 C CA . GLU A 1 201 ? 15.400 -4.668 2.767 1.00 84.25 201 GLU A CA 1
ATOM 1598 C C . GLU A 1 201 ? 16.317 -4.638 1.543 1.00 84.25 201 GLU A C 1
ATOM 1600 O O . GLU A 1 201 ? 16.442 -3.611 0.884 1.00 84.25 201 GLU A O 1
ATOM 1605 N N . SER A 1 202 ? 16.931 -5.776 1.212 1.00 85.31 202 SER A N 1
ATOM 1606 C CA . SER A 1 202 ? 17.759 -5.930 0.019 1.00 85.31 202 SER A CA 1
ATOM 1607 C C . SER A 1 202 ? 16.901 -6.331 -1.175 1.00 85.31 202 SER A C 1
ATOM 1609 O O . SER A 1 202 ? 16.120 -7.287 -1.087 1.00 85.31 202 SER A O 1
ATOM 1611 N N . LEU A 1 203 ? 17.090 -5.636 -2.302 1.00 84.31 203 LEU A N 1
ATOM 1612 C CA . LEU A 1 203 ? 16.422 -5.937 -3.568 1.00 84.31 203 LEU A CA 1
ATOM 1613 C C . LEU A 1 203 ? 16.739 -7.360 -4.042 1.00 84.31 203 LEU A C 1
ATOM 1615 O O . LEU A 1 203 ? 15.825 -8.094 -4.402 1.00 84.31 203 LEU A O 1
ATOM 1619 N N . GLY A 1 204 ? 18.008 -7.776 -3.982 1.00 83.81 204 GLY A N 1
ATOM 1620 C CA . GLY A 1 204 ? 18.424 -9.115 -4.409 1.00 83.81 204 GLY A CA 1
ATOM 1621 C C . GLY A 1 204 ? 17.778 -10.221 -3.573 1.00 83.81 204 GLY A C 1
ATOM 1622 O O . GLY A 1 204 ? 17.250 -11.187 -4.118 1.00 83.81 204 GLY A O 1
ATOM 1623 N N . GLU A 1 205 ? 17.735 -10.051 -2.250 1.00 85.50 205 GLU A N 1
ATOM 1624 C CA . GLU A 1 205 ? 17.084 -11.018 -1.358 1.00 85.50 205 GLU A CA 1
ATOM 1625 C C . GLU A 1 205 ? 15.557 -11.008 -1.527 1.00 85.50 205 GLU A C 1
ATOM 1627 O O . GLU A 1 205 ? 14.933 -12.066 -1.522 1.00 85.50 205 GLU A O 1
ATOM 1632 N N . ALA A 1 206 ? 14.948 -9.838 -1.756 1.00 86.44 206 ALA A N 1
ATOM 1633 C CA . ALA A 1 206 ? 13.524 -9.743 -2.056 1.00 86.44 206 ALA A CA 1
ATOM 1634 C C . ALA A 1 206 ? 13.174 -10.497 -3.348 1.00 86.44 206 ALA A C 1
ATOM 1636 O O . ALA A 1 206 ? 12.224 -11.277 -3.347 1.00 86.44 206 ALA A O 1
ATOM 1637 N N . ILE A 1 207 ? 13.960 -10.312 -4.417 1.00 86.44 207 ILE A N 1
ATOM 1638 C CA . ILE A 1 207 ? 13.801 -11.043 -5.683 1.00 86.44 207 ILE A CA 1
ATOM 1639 C C . ILE A 1 207 ? 13.993 -12.542 -5.452 1.00 86.44 207 ILE A C 1
ATOM 1641 O O . ILE A 1 207 ? 13.164 -13.329 -5.895 1.00 86.44 207 ILE A O 1
ATOM 1645 N N . ARG A 1 208 ? 15.027 -12.954 -4.708 1.00 85.00 208 ARG A N 1
ATOM 1646 C CA . ARG A 1 208 ? 15.284 -14.370 -4.403 1.00 85.00 208 ARG A CA 1
ATOM 1647 C C . ARG A 1 208 ? 14.111 -15.029 -3.677 1.00 85.00 208 ARG A C 1
ATOM 1649 O O . ARG A 1 208 ? 13.735 -16.143 -4.032 1.00 85.00 208 ARG A O 1
ATOM 1656 N N . ILE A 1 209 ? 13.539 -14.357 -2.675 1.00 85.56 209 ILE A N 1
ATOM 1657 C CA . ILE A 1 209 ? 12.353 -14.839 -1.952 1.00 85.56 209 ILE A CA 1
ATOM 1658 C C . ILE A 1 209 ? 11.158 -14.915 -2.903 1.00 85.56 209 ILE A C 1
ATOM 1660 O O . ILE A 1 209 ? 10.511 -15.955 -2.975 1.00 85.56 209 ILE A O 1
ATOM 1664 N N . ALA A 1 210 ? 10.904 -13.858 -3.678 1.00 84.94 210 ALA A N 1
ATOM 1665 C CA . ALA A 1 210 ? 9.785 -13.820 -4.611 1.00 84.94 210 ALA A CA 1
ATOM 1666 C C . ALA A 1 210 ? 9.878 -14.937 -5.663 1.00 84.94 210 ALA A C 1
ATOM 1668 O O . ALA A 1 210 ? 8.896 -15.625 -5.908 1.00 84.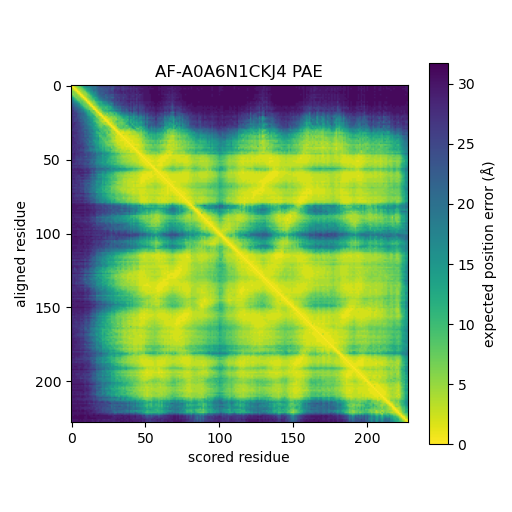94 210 ALA A O 1
ATOM 1669 N N . CYS A 1 211 ? 11.065 -15.175 -6.220 1.00 84.12 211 CYS A N 1
ATOM 1670 C CA . CYS A 1 211 ? 11.338 -16.251 -7.173 1.00 84.12 211 CYS A CA 1
ATOM 1671 C C . CYS A 1 211 ? 11.232 -17.655 -6.570 1.00 84.12 211 CYS A C 1
ATOM 1673 O O . CYS A 1 211 ? 10.925 -18.600 -7.286 1.00 84.12 211 CYS A O 1
ATOM 1675 N N . ARG A 1 212 ? 11.506 -17.814 -5.269 1.00 83.62 212 ARG A N 1
ATOM 1676 C CA . ARG A 1 212 ? 11.300 -19.086 -4.560 1.00 83.62 212 ARG A CA 1
ATOM 1677 C C . ARG A 1 212 ? 9.815 -19.355 -4.322 1.00 83.62 212 ARG A C 1
ATOM 1679 O O . ARG A 1 212 ? 9.395 -20.505 -4.364 1.00 83.62 212 ARG A O 1
ATOM 1686 N N . ASP A 1 213 ? 9.058 -18.305 -4.018 1.00 81.56 213 ASP A N 1
ATOM 1687 C CA . ASP A 1 213 ? 7.664 -18.414 -3.588 1.00 81.56 213 ASP A CA 1
ATOM 1688 C C . ASP A 1 213 ? 6.675 -18.327 -4.768 1.00 81.56 213 ASP A C 1
ATOM 1690 O O . ASP A 1 213 ? 5.507 -18.683 -4.610 1.00 81.56 213 ASP A O 1
ATOM 1694 N N . ASN A 1 214 ? 7.119 -17.867 -5.945 1.00 72.94 214 ASN A N 1
ATOM 1695 C CA . ASN A 1 214 ? 6.281 -17.705 -7.126 1.00 72.94 214 ASN A CA 1
ATOM 1696 C C . ASN A 1 214 ? 6.978 -18.133 -8.430 1.00 72.94 214 ASN A C 1
ATOM 1698 O O . ASN A 1 214 ? 7.778 -17.391 -9.005 1.00 72.94 214 ASN A O 1
ATOM 1702 N N . ASP A 1 215 ? 6.555 -19.281 -8.958 1.00 69.19 215 ASP A N 1
ATOM 1703 C CA . ASP A 1 215 ? 7.036 -19.844 -10.227 1.00 69.19 215 ASP A CA 1
ATOM 1704 C C . ASP A 1 215 ? 6.584 -19.045 -11.467 1.00 69.19 215 ASP A C 1
ATOM 1706 O O . ASP A 1 215 ? 7.056 -19.299 -12.575 1.00 69.19 215 ASP A O 1
ATOM 1710 N N . SER A 1 216 ? 5.660 -18.084 -11.318 1.00 67.81 216 SER A N 1
ATOM 1711 C CA . SER A 1 216 ? 5.172 -17.254 -12.428 1.00 67.81 216 SER A CA 1
ATOM 1712 C C . SER A 1 216 ? 6.079 -16.065 -12.753 1.00 67.81 216 SER A C 1
ATOM 1714 O O . SER A 1 216 ? 5.793 -15.326 -13.698 1.00 67.81 216 SER A O 1
ATOM 1716 N N . LEU A 1 217 ? 7.109 -15.813 -11.941 1.00 69.88 217 LEU A N 1
ATOM 1717 C CA . LEU A 1 217 ? 8.058 -14.731 -12.179 1.00 69.88 217 LEU A CA 1
ATOM 1718 C C . LEU A 1 217 ? 9.016 -15.099 -13.309 1.00 69.88 217 LEU A C 1
ATOM 1720 O O . LEU A 1 217 ? 9.330 -16.264 -13.552 1.00 69.88 217 LEU A O 1
ATOM 1724 N N . ARG A 1 218 ? 9.475 -14.087 -14.043 1.00 67.00 218 ARG A N 1
ATOM 1725 C CA . ARG A 1 218 ? 10.278 -14.325 -15.239 1.00 67.00 218 ARG A CA 1
ATOM 1726 C C . ARG A 1 218 ? 11.634 -14.940 -14.896 1.00 67.00 218 ARG A C 1
ATOM 1728 O O . ARG A 1 218 ? 12.330 -14.508 -13.977 1.00 67.00 218 ARG A O 1
ATOM 1735 N N . SER A 1 219 ? 12.051 -15.906 -15.709 1.00 65.12 219 SER A N 1
ATOM 1736 C CA . SER A 1 219 ? 13.305 -16.642 -15.520 1.00 65.12 219 SER A CA 1
ATOM 1737 C C . SER A 1 219 ? 14.558 -15.768 -15.621 1.00 65.12 219 SER A C 1
AT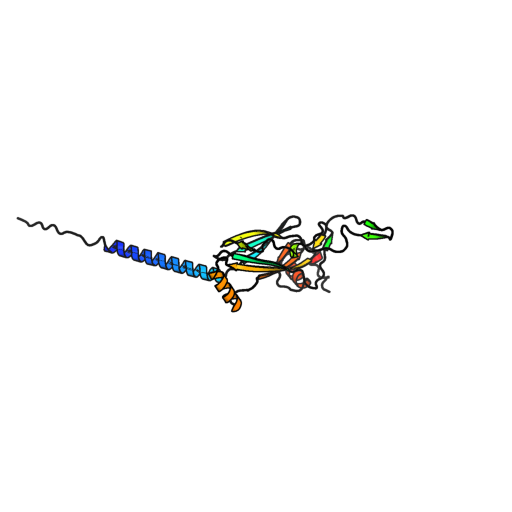OM 1739 O O . SER A 1 219 ? 15.566 -16.105 -15.009 1.00 65.12 219 SER A O 1
ATOM 1741 N N . ASP A 1 220 ? 14.510 -14.634 -16.330 1.00 69.94 220 ASP A N 1
ATOM 1742 C CA . ASP A 1 220 ? 15.628 -13.682 -16.406 1.00 69.94 220 ASP A CA 1
ATOM 1743 C C . ASP A 1 220 ? 15.824 -12.873 -15.118 1.00 69.94 220 ASP A C 1
ATOM 1745 O O . ASP A 1 220 ? 16.928 -12.394 -14.865 1.00 69.94 220 ASP A O 1
ATOM 1749 N N . LEU A 1 221 ? 14.776 -12.742 -14.299 1.00 72.06 221 LEU A N 1
ATOM 1750 C CA . LEU A 1 221 ? 14.846 -12.141 -12.966 1.00 72.06 221 LEU A CA 1
ATOM 1751 C C . LEU A 1 221 ? 15.241 -13.165 -11.900 1.00 72.06 221 LEU A C 1
ATOM 1753 O O . LEU A 1 221 ? 15.956 -12.827 -10.963 1.00 72.06 221 LEU A O 1
ATOM 1757 N N . CYS A 1 222 ? 14.804 -14.413 -12.068 1.00 75.25 222 CYS A N 1
ATOM 1758 C CA . CYS A 1 222 ? 15.088 -15.521 -11.154 1.00 75.25 222 CYS A CA 1
ATOM 1759 C C . CYS A 1 222 ? 16.378 -16.294 -11.489 1.00 75.25 222 CYS A C 1
ATOM 1761 O O . CYS A 1 222 ? 16.701 -17.285 -10.830 1.00 75.25 222 CYS A O 1
ATOM 1763 N N . GLY A 1 223 ? 17.118 -15.854 -12.510 1.00 65.06 223 GLY A N 1
ATOM 1764 C CA . GLY A 1 223 ? 18.407 -16.416 -12.899 1.00 65.06 223 GLY A CA 1
ATOM 1765 C C . GLY A 1 223 ? 19.485 -16.137 -11.849 1.00 65.06 223 GLY A C 1
ATOM 1766 O O . GLY A 1 223 ? 19.602 -15.026 -11.340 1.00 65.06 223 GLY A O 1
ATOM 1767 N N . ARG A 1 224 ? 20.291 -17.155 -11.535 1.00 50.16 224 ARG A N 1
ATOM 1768 C CA . ARG A 1 224 ? 21.271 -17.179 -10.431 1.00 50.16 224 ARG A CA 1
ATOM 1769 C C . ARG A 1 224 ? 22.476 -16.230 -10.570 1.00 50.16 224 ARG A C 1
ATOM 1771 O O . ARG A 1 224 ? 23.296 -16.199 -9.660 1.00 50.16 224 ARG A O 1
ATOM 1778 N N . ASP A 1 225 ? 22.561 -15.427 -11.629 1.00 46.50 225 ASP A N 1
ATOM 1779 C CA . ASP A 1 225 ? 23.829 -14.820 -12.067 1.00 46.50 225 ASP A CA 1
ATOM 1780 C C . ASP A 1 225 ? 23.913 -13.287 -11.913 1.00 46.50 225 ASP A C 1
ATOM 1782 O O . ASP A 1 225 ? 24.766 -12.659 -12.533 1.00 46.50 225 ASP A O 1
ATOM 1786 N N . LYS A 1 226 ? 23.033 -12.639 -11.132 1.00 41.88 226 LYS A N 1
ATOM 1787 C CA . LYS A 1 226 ? 23.043 -11.161 -10.977 1.00 41.88 226 LYS A CA 1
ATOM 1788 C C . LYS A 1 226 ? 23.025 -10.656 -9.534 1.00 41.88 226 LYS A C 1
ATOM 1790 O O . LYS A 1 226 ? 22.465 -9.599 -9.253 1.00 41.88 226 LYS A O 1
ATOM 1795 N N . ALA A 1 227 ? 23.623 -11.417 -8.625 1.00 36.62 227 ALA A N 1
ATOM 1796 C CA . ALA A 1 227 ? 23.907 -10.975 -7.264 1.00 36.62 227 ALA A CA 1
ATOM 1797 C C . ALA A 1 227 ? 25.414 -10.721 -7.102 1.00 36.62 227 ALA A C 1
ATOM 1799 O O . ALA A 1 227 ? 26.095 -11.493 -6.436 1.00 36.62 227 ALA A O 1
ATOM 1800 N N . GLU A 1 228 ? 25.913 -9.657 -7.732 1.00 33.56 228 GLU A N 1
ATOM 1801 C CA . GLU A 1 228 ? 27.162 -8.968 -7.366 1.00 33.56 228 GLU A CA 1
ATOM 1802 C C . GLU A 1 228 ? 26.949 -7.456 -7.467 1.00 33.56 228 GLU A C 1
ATOM 1804 O O . GLU A 1 228 ? 26.368 -7.009 -8.485 1.00 33.56 228 GLU A O 1
#

Mean predicted aligned error: 11.3 Å

Foldseek 3Di:
DDDDDDDDPDDDPPVVVVVVVVVVVVVVVVVVVVVVVVLVVLQLPFAWDKDFDADDQQWTKIKTFAQHQFKKAWQWKFKAAQDPDDWDKDFADDFDWDQDPVRDTAGVPGDDWAAQLGVDTPRHGDMDGHRDMDIDIRGHGTPDSRIHTAKDKMKMKIAMAGPDPVRSVVVVVCCVVPSDPRMDIWIWIQHPNDTDTDPDSDRLVRLCVCVVVDVPGDCVSNPPPPDD

Radius of gyration: 30.4 Å; Cα contacts (8 Å, |Δi|>4): 356; chains: 1; bounding box: 105×49×88 Å

Nearest PDB structures (foldseek):
  8fk7-assembly1_B  TM=5.076E-01  e=6.666E-03  Pyrobaculum calidifontis
  2rtt-assembly1_A  TM=2.800E-01  e=4.497E-01  Streptomyces coelicolor
  4p1x-assembly1_D  TM=1.630E-01  e=1.044E-01  Staphylococcus aureus subsp. aureus Mu50
  8eeu-assembly1_E  TM=1.564E-01  e=5.954E-01  Venezuelan equine encephalitis virus

Sequence (228 aa):
MRKGVFKKRQGVVTKWKLRGGRLLGLLITTGAIGFIAASAYGFLVKDVSLDFIRPYGRYYIFQLSNETPVDQRVSSFKVIPPGPQSFIFRITRDIYGELDINGSATLPGGNISWIPAVEFHELDGKELQARSAHKFRMPPLSSRDYMQPVAAILEVQYDVLPTNVILAGLDKILRAIGLRNSSTKTRYLVVDNYWHETRSESLGEAIRIACRDNDSLRSDLCGRDKAE

Solvent-accessible surface area (backbone atoms only — not comparable to full-atom values): 13341 Å² total; per-residue (Å²): 136,85,89,84,86,86,78,84,90,79,85,69,77,68,64,56,59,56,51,54,52,50,53,52,50,51,52,51,52,51,51,51,50,50,51,52,53,52,42,53,49,31,54,66,75,38,54,74,45,81,43,76,74,48,67,50,90,71,30,32,35,34,33,43,32,27,61,17,76,50,40,31,23,27,69,39,44,39,35,45,73,56,68,100,68,84,76,46,67,42,75,78,56,93,77,75,55,54,72,45,97,87,73,48,74,43,49,82,84,50,95,71,81,53,48,48,32,51,76,45,52,90,52,45,69,38,77,40,53,43,66,36,72,48,76,48,76,43,54,25,78,40,68,48,91,46,43,44,57,53,45,42,55,38,34,42,37,39,28,70,40,44,66,51,68,68,55,29,53,50,50,53,51,35,30,74,75,67,73,38,80,79,58,51,73,49,38,27,41,34,42,79,72,40,73,40,82,40,90,57,88,47,60,67,59,36,48,53,51,49,44,74,77,33,86,86,57,58,65,86,75,61,46,92,85,74,86,125

Organism: NCBI:txid2681983

pLDDT: mean 81.01, std 15.93, range [33.56, 96.88]